Protein AF-A0A7S1HI74-F1 (afdb_monomer_lite)

Organism: Hemiselmis andersenii (NCBI:txid464988)

Radius of gyration: 20.42 Å; chains: 1; bounding box: 52×40×55 Å

Structure (mmCIF, N/CA/C/O backbone):
data_AF-A0A7S1HI74-F1
#
_entry.id   AF-A0A7S1HI74-F1
#
loop_
_atom_site.group_PDB
_atom_site.id
_atom_site.type_symbol
_atom_site.label_atom_id
_atom_site.label_alt_id
_atom_site.label_comp_id
_atom_site.label_asym_id
_atom_site.label_entity_id
_atom_site.label_seq_id
_atom_site.pdbx_PDB_ins_code
_atom_site.Cartn_x
_atom_site.Cartn_y
_atom_site.Cartn_z
_atom_site.occupancy
_atom_site.B_iso_or_equiv
_atom_site.auth_seq_id
_atom_site.auth_comp_id
_atom_site.auth_asym_id
_atom_site.auth_atom_id
_atom_site.pdbx_PDB_model_num
ATOM 1 N N . GLN A 1 1 ? -6.634 -18.255 -10.591 1.00 29.39 1 GLN A N 1
ATOM 2 C CA . GLN A 1 1 ? -5.415 -17.947 -11.369 1.00 29.39 1 GLN A CA 1
ATOM 3 C C . GLN A 1 1 ? -5.599 -16.563 -11.976 1.00 29.39 1 GLN A C 1
ATOM 5 O O . GLN A 1 1 ? -6.653 -16.326 -12.550 1.00 29.39 1 GLN A O 1
ATOM 10 N N . LEU A 1 2 ? -4.661 -15.636 -11.754 1.00 33.66 2 LEU A N 1
ATOM 11 C CA . LEU A 1 2 ? -4.686 -14.279 -12.323 1.00 33.66 2 LEU A CA 1
ATOM 12 C C . LEU A 1 2 ? -3.600 -14.191 -13.411 1.00 33.66 2 LEU A C 1
ATOM 14 O O . LEU A 1 2 ? -2.524 -14.736 -13.177 1.00 33.66 2 LEU A O 1
ATOM 18 N N . PRO A 1 3 ? -3.878 -13.567 -14.568 1.00 35.62 3 PRO A N 1
ATOM 19 C CA . PRO A 1 3 ? -3.051 -13.685 -15.768 1.00 35.62 3 PRO A CA 1
ATOM 20 C C . PRO A 1 3 ? -1.745 -12.889 -15.680 1.00 35.62 3 PRO A C 1
ATOM 22 O O . PRO A 1 3 ? -1.703 -11.809 -15.085 1.00 35.62 3 PRO A O 1
ATOM 25 N N . ASP A 1 4 ? -0.705 -13.418 -16.325 1.00 48.19 4 ASP A N 1
ATOM 26 C CA . ASP A 1 4 ? 0.608 -12.816 -16.540 1.00 48.19 4 ASP A CA 1
ATOM 27 C C . ASP A 1 4 ? 0.490 -11.338 -16.908 1.00 48.19 4 ASP A C 1
ATOM 29 O O . ASP A 1 4 ? -0.353 -10.913 -17.707 1.00 48.19 4 ASP A O 1
ATOM 33 N N . GLY A 1 5 ? 1.358 -10.524 -16.316 1.00 58.53 5 GLY A N 1
ATOM 34 C CA . GLY A 1 5 ? 1.474 -9.129 -16.706 1.00 58.53 5 GLY A CA 1
ATOM 35 C C . GLY A 1 5 ? 1.818 -9.011 -18.179 1.00 58.53 5 GLY A C 1
ATOM 36 O O . GLY A 1 5 ? 2.713 -9.689 -18.675 1.00 58.53 5 GLY A O 1
ATOM 37 N N . GLY A 1 6 ? 1.089 -8.153 -18.891 1.00 75.38 6 GLY A N 1
ATOM 38 C CA . GLY A 1 6 ? 1.329 -7.924 -20.311 1.00 75.38 6 GLY A CA 1
ATOM 39 C C . GLY A 1 6 ? 2.685 -7.264 -20.583 1.00 75.38 6 GLY A C 1
ATOM 40 O O . GLY A 1 6 ? 3.471 -6.952 -19.692 1.00 75.38 6 GLY A O 1
ATOM 41 N N . THR A 1 7 ? 2.953 -6.970 -21.847 1.00 82.75 7 THR A N 1
ATOM 42 C CA . THR A 1 7 ? 4.066 -6.099 -22.245 1.00 82.75 7 THR A CA 1
ATOM 43 C C . THR A 1 7 ? 3.493 -4.880 -22.948 1.00 82.75 7 THR A C 1
ATOM 45 O O . THR A 1 7 ? 2.619 -5.017 -23.800 1.00 82.75 7 THR A O 1
ATOM 48 N N . HIS A 1 8 ? 3.988 -3.692 -22.610 1.00 86.44 8 HIS A N 1
ATOM 49 C CA . HIS A 1 8 ? 3.721 -2.482 -23.378 1.00 86.44 8 HIS A CA 1
ATOM 50 C C . HIS A 1 8 ? 4.894 -2.198 -24.308 1.00 86.44 8 HIS A C 1
ATOM 52 O O . HIS A 1 8 ? 6.055 -2.267 -23.898 1.00 86.44 8 HIS A O 1
ATOM 58 N N . VAL A 1 9 ? 4.582 -1.852 -25.551 1.00 87.69 9 VAL A N 1
ATOM 59 C CA . VAL A 1 9 ? 5.561 -1.444 -26.556 1.00 87.69 9 VAL A CA 1
ATOM 60 C C . VAL A 1 9 ? 5.278 0.007 -26.906 1.00 87.69 9 VAL A C 1
ATOM 62 O O . VAL A 1 9 ? 4.163 0.330 -27.298 1.00 87.69 9 VAL A O 1
ATOM 65 N N . THR A 1 10 ? 6.265 0.885 -26.740 1.00 84.69 10 THR A N 1
ATOM 66 C CA . THR A 1 10 ? 6.095 2.312 -27.043 1.00 84.69 10 THR A CA 1
ATOM 67 C C . THR A 1 10 ? 5.860 2.537 -28.538 1.00 84.69 10 THR A C 1
ATOM 69 O O . THR A 1 10 ? 6.616 2.053 -29.384 1.00 84.69 10 THR A O 1
ATOM 72 N N . GLU A 1 11 ? 4.820 3.297 -28.872 1.00 87.88 11 GLU A N 1
ATOM 73 C CA . GLU A 1 11 ? 4.402 3.531 -30.262 1.00 87.88 11 GLU A CA 1
ATOM 74 C C . GLU A 1 11 ? 5.167 4.681 -30.934 1.00 87.88 11 GLU A C 1
ATOM 76 O O . GLU A 1 11 ? 5.304 4.705 -32.161 1.00 87.88 11 GLU A O 1
ATOM 81 N N . GLN A 1 12 ? 5.721 5.592 -30.128 1.00 81.62 12 GLN A N 1
ATOM 82 C CA . GLN A 1 12 ? 6.457 6.776 -30.564 1.00 81.62 12 GLN A CA 1
ATOM 83 C C . GLN A 1 12 ? 7.678 7.045 -29.676 1.00 81.62 12 GLN A C 1
ATOM 85 O O . GLN A 1 12 ? 7.783 6.522 -28.563 1.00 81.62 12 GLN A O 1
ATOM 90 N N . ASP A 1 13 ? 8.593 7.870 -30.181 1.00 80.00 13 ASP A N 1
ATOM 91 C CA . ASP A 1 13 ? 9.743 8.352 -29.418 1.00 80.00 13 ASP A CA 1
ATOM 92 C C . ASP A 1 13 ? 9.311 9.318 -28.306 1.00 80.00 13 ASP A C 1
ATOM 94 O O . ASP A 1 13 ? 8.209 9.873 -28.311 1.00 80.00 13 ASP A O 1
ATOM 98 N N . ASP A 1 14 ? 10.206 9.518 -27.342 1.00 84.00 14 ASP A N 1
ATOM 99 C CA . ASP A 1 14 ? 10.050 10.433 -26.212 1.00 84.00 14 ASP A CA 1
ATOM 100 C C . ASP A 1 14 ? 8.856 10.146 -25.278 1.00 84.00 14 ASP A C 1
ATOM 102 O O . ASP A 1 14 ? 8.548 10.957 -24.400 1.00 84.00 14 ASP A O 1
ATOM 106 N N . MET A 1 15 ? 8.225 8.967 -25.377 1.00 86.06 15 MET A N 1
ATOM 107 C CA . MET A 1 15 ? 7.239 8.518 -24.386 1.00 86.06 15 MET A CA 1
ATOM 108 C C . MET A 1 15 ? 7.878 8.396 -23.000 1.00 86.06 15 MET A C 1
ATOM 110 O O . MET A 1 15 ? 9.017 7.963 -22.857 1.00 86.06 15 MET A O 1
ATOM 114 N N . THR A 1 16 ? 7.129 8.720 -21.951 1.00 87.94 16 THR A N 1
ATOM 115 C CA . THR A 1 16 ? 7.581 8.580 -20.559 1.00 87.94 16 THR A CA 1
ATOM 116 C C . THR A 1 16 ? 6.971 7.342 -19.900 1.00 87.94 16 THR A C 1
ATOM 118 O O . THR A 1 16 ? 5.827 6.987 -20.204 1.00 87.94 16 THR A O 1
ATOM 121 N N . PRO A 1 17 ? 7.641 6.712 -18.914 1.00 86.56 17 PRO A N 1
ATOM 122 C CA . PRO A 1 17 ? 7.033 5.649 -18.115 1.00 86.56 17 PRO A CA 1
ATOM 123 C C . PRO A 1 17 ? 5.710 6.059 -17.463 1.00 86.56 17 PRO A C 1
ATOM 125 O O . PRO A 1 17 ? 4.825 5.227 -17.318 1.00 86.56 17 PRO A O 1
ATOM 128 N N . ARG A 1 18 ? 5.529 7.347 -17.127 1.00 84.75 18 ARG A N 1
ATOM 129 C CA . ARG A 1 18 ? 4.247 7.879 -16.636 1.00 84.75 18 ARG A CA 1
ATOM 130 C C . ARG A 1 18 ? 3.124 7.724 -17.663 1.00 84.75 18 ARG A C 1
ATOM 132 O O . ARG A 1 18 ? 2.032 7.311 -17.289 1.00 84.75 18 ARG A O 1
ATOM 139 N N . GLN A 1 19 ? 3.378 8.046 -18.930 1.00 84.88 19 GLN A N 1
ATOM 140 C CA . GLN A 1 19 ? 2.387 7.885 -19.999 1.00 84.88 19 GLN A CA 1
ATOM 141 C C . GLN A 1 19 ? 2.068 6.409 -20.241 1.00 84.88 19 GLN A C 1
ATOM 143 O O . GLN A 1 19 ? 0.899 6.060 -20.369 1.00 84.88 19 GLN A O 1
ATOM 148 N N . VAL A 1 20 ? 3.082 5.539 -20.216 1.00 88.25 20 VAL A N 1
ATOM 149 C CA . VAL A 1 20 ? 2.886 4.087 -20.344 1.00 88.25 20 VAL A CA 1
ATOM 150 C C . VAL A 1 20 ? 2.060 3.532 -19.182 1.00 88.25 20 VAL A C 1
ATOM 152 O O . VAL A 1 20 ? 1.099 2.804 -19.411 1.00 88.25 20 VAL A O 1
ATOM 155 N N . ALA A 1 21 ? 2.385 3.914 -17.944 1.00 83.69 21 ALA A N 1
ATOM 156 C CA . ALA A 1 21 ? 1.650 3.505 -16.750 1.00 83.69 21 ALA A CA 1
ATOM 157 C C . ALA A 1 21 ? 0.179 3.940 -16.817 1.00 83.69 21 ALA A C 1
ATOM 159 O O . ALA A 1 21 ? -0.721 3.136 -16.591 1.00 83.69 21 ALA A O 1
ATOM 160 N N . SER A 1 22 ? -0.054 5.196 -17.214 1.00 82.06 22 SER A N 1
ATOM 161 C CA . SER A 1 22 ? -1.393 5.751 -17.409 1.00 82.06 22 SER A CA 1
ATOM 162 C C . SER A 1 22 ? -2.184 5.005 -18.486 1.00 82.06 22 SER A C 1
ATOM 164 O O . SER A 1 22 ? -3.352 4.704 -18.268 1.00 82.06 22 SER A O 1
ATOM 166 N N . ALA A 1 23 ? -1.572 4.714 -19.638 1.00 82.62 23 ALA A N 1
ATOM 167 C CA . ALA A 1 23 ? -2.229 4.020 -20.746 1.00 82.62 23 ALA A CA 1
ATOM 168 C C . ALA A 1 23 ? -2.539 2.552 -20.415 1.00 82.62 23 ALA A C 1
ATOM 170 O O . ALA A 1 23 ? -3.579 2.033 -20.806 1.00 82.62 23 ALA A O 1
ATOM 171 N N . ALA A 1 24 ? -1.650 1.893 -19.669 1.00 78.00 24 ALA A N 1
ATOM 172 C CA . ALA A 1 24 ? -1.813 0.504 -19.257 1.00 78.00 24 ALA A CA 1
ATOM 173 C C . ALA A 1 24 ? -2.655 0.331 -17.980 1.00 78.00 24 ALA A C 1
ATOM 175 O O . ALA A 1 24 ? -2.962 -0.803 -17.619 1.00 78.00 24 ALA A O 1
ATOM 176 N N . GLY A 1 25 ? -3.016 1.423 -17.293 1.00 73.75 25 GLY A N 1
ATOM 177 C CA . GLY A 1 25 ? -3.780 1.384 -16.044 1.00 73.75 25 GLY A CA 1
ATOM 178 C C . GLY A 1 25 ? -3.011 0.786 -14.862 1.00 73.75 25 GLY A C 1
ATOM 179 O O . GLY A 1 25 ? -3.613 0.135 -14.013 1.00 73.75 25 GLY A O 1
ATOM 180 N N . VAL A 1 26 ? -1.689 0.976 -14.811 1.00 74.56 26 VAL A N 1
ATOM 181 C CA . VAL A 1 26 ? -0.802 0.366 -13.804 1.00 74.56 26 VAL A CA 1
ATOM 182 C C . VAL A 1 26 ? -0.085 1.418 -12.959 1.00 74.56 26 VAL A C 1
ATOM 184 O O . VAL A 1 26 ? 0.063 2.570 -13.367 1.00 74.56 26 VAL A O 1
ATOM 187 N N . ASP A 1 27 ? 0.398 1.020 -11.782 1.00 78.81 27 ASP A N 1
ATOM 188 C CA . ASP A 1 27 ? 1.182 1.901 -10.914 1.00 78.81 27 ASP A CA 1
ATOM 189 C C . ASP A 1 27 ? 2.546 2.259 -11.541 1.00 78.81 27 ASP A C 1
ATOM 191 O O . ASP A 1 27 ? 3.285 1.397 -12.029 1.00 78.81 27 ASP A O 1
ATOM 195 N N . LEU A 1 28 ? 2.890 3.551 -11.527 1.00 79.94 28 LEU A N 1
ATOM 196 C CA . LEU A 1 28 ? 4.114 4.078 -12.140 1.00 79.94 28 LEU A CA 1
ATOM 197 C C . LEU A 1 28 ? 5.385 3.617 -11.415 1.00 79.94 28 LEU A C 1
ATOM 199 O O . LEU A 1 28 ? 6.404 3.363 -12.062 1.00 79.94 28 LEU A O 1
ATOM 203 N N . ASP A 1 29 ? 5.362 3.552 -10.085 1.00 77.44 29 ASP A N 1
ATOM 204 C CA . ASP A 1 29 ? 6.522 3.122 -9.309 1.00 77.44 29 ASP A CA 1
ATOM 205 C C . ASP A 1 29 ? 6.804 1.635 -9.543 1.00 77.44 29 ASP A C 1
ATOM 207 O O . ASP A 1 29 ? 7.952 1.263 -9.798 1.00 77.44 29 ASP A O 1
ATOM 211 N N . LEU A 1 30 ? 5.756 0.810 -9.580 1.00 72.69 30 LEU A N 1
ATOM 212 C CA . LEU A 1 30 ? 5.832 -0.612 -9.902 1.00 72.69 30 LEU A CA 1
ATOM 213 C C . LEU A 1 30 ? 6.331 -0.852 -11.334 1.00 72.69 30 LEU A C 1
ATOM 215 O O . LEU A 1 30 ? 7.230 -1.671 -11.542 1.00 72.69 30 LEU A O 1
ATOM 219 N N . LEU A 1 31 ? 5.818 -0.092 -12.312 1.00 82.44 31 LEU A N 1
ATOM 220 C CA . LEU A 1 31 ? 6.270 -0.160 -13.704 1.00 82.44 31 LEU A CA 1
ATOM 221 C C . LEU A 1 31 ? 7.774 0.132 -13.821 1.00 82.44 31 LEU A C 1
ATOM 223 O O . LEU A 1 31 ? 8.505 -0.616 -14.472 1.00 82.44 31 LEU A O 1
ATOM 227 N N . VAL A 1 32 ? 8.256 1.208 -13.188 1.00 80.50 32 VAL A N 1
ATOM 228 C CA . VAL A 1 32 ? 9.683 1.569 -13.212 1.00 80.50 32 VAL A CA 1
ATOM 229 C C . VAL A 1 32 ? 10.522 0.525 -12.474 1.00 80.50 32 VAL A C 1
ATOM 231 O O . VAL A 1 32 ? 11.596 0.164 -12.952 1.00 80.50 32 VAL A O 1
ATOM 234 N N . MET A 1 33 ? 10.044 0.021 -11.337 1.00 76.69 33 MET A N 1
ATOM 235 C CA . MET A 1 33 ? 10.751 -0.965 -10.521 1.00 76.69 33 MET A CA 1
ATOM 236 C C . MET A 1 33 ? 10.999 -2.275 -11.275 1.00 76.69 33 MET A C 1
ATOM 238 O O . MET A 1 33 ? 12.145 -2.708 -11.368 1.00 76.69 33 MET A O 1
ATOM 242 N N . ILE A 1 34 ? 9.961 -2.871 -11.870 1.00 76.69 34 ILE A N 1
ATOM 243 C CA . ILE A 1 34 ? 10.068 -4.164 -12.572 1.00 76.69 34 ILE A CA 1
ATOM 244 C C . ILE A 1 34 ? 10.997 -4.062 -13.792 1.00 76.69 34 ILE A C 1
ATOM 246 O O . ILE A 1 34 ? 11.719 -5.002 -14.126 1.00 76.69 34 ILE A O 1
ATOM 250 N N . ASN A 1 35 ? 11.027 -2.902 -14.450 1.00 85.75 35 ASN A N 1
ATOM 251 C CA . ASN A 1 35 ? 11.813 -2.703 -15.665 1.00 85.75 35 ASN A CA 1
ATOM 252 C C . ASN A 1 35 ? 13.265 -2.260 -15.411 1.00 85.75 35 ASN A C 1
ATOM 254 O O . ASN A 1 35 ? 14.082 -2.311 -16.333 1.00 85.75 35 ASN A O 1
ATOM 258 N N . LYS A 1 36 ? 13.639 -1.894 -14.176 1.00 79.50 36 LYS A N 1
ATOM 259 C CA . LYS A 1 36 ? 15.010 -1.465 -13.830 1.00 79.50 36 LYS A CA 1
ATOM 260 C C . LYS A 1 36 ? 16.077 -2.544 -14.028 1.00 79.50 36 LYS A C 1
ATOM 262 O O . LYS A 1 36 ? 17.231 -2.198 -14.269 1.00 79.50 36 LYS A O 1
ATOM 267 N N . LYS A 1 37 ? 15.711 -3.831 -13.982 1.00 73.62 37 LYS A N 1
ATOM 268 C CA . LYS A 1 37 ? 16.639 -4.942 -14.271 1.00 73.62 37 LYS A CA 1
ATOM 269 C C . LYS A 1 37 ? 17.158 -4.889 -15.713 1.00 73.62 37 LYS A C 1
ATOM 271 O O . LYS A 1 37 ? 18.344 -5.104 -15.945 1.00 73.62 37 LYS A O 1
ATOM 276 N N . ASN A 1 38 ? 16.283 -4.538 -16.656 1.00 74.69 38 ASN A N 1
ATOM 277 C CA . ASN A 1 38 ? 16.603 -4.472 -18.085 1.00 74.69 38 ASN A CA 1
ATOM 278 C C . ASN A 1 38 ? 17.042 -3.066 -18.518 1.00 74.69 38 ASN A C 1
ATOM 280 O O . ASN A 1 38 ? 17.805 -2.914 -19.467 1.00 74.69 38 ASN A O 1
ATOM 284 N N . TYR A 1 39 ? 16.605 -2.040 -17.786 1.00 80.12 39 TYR A N 1
ATOM 285 C CA . TYR A 1 39 ? 16.906 -0.640 -18.053 1.00 80.12 39 TYR A CA 1
ATOM 286 C C . TYR A 1 39 ? 17.429 0.029 -16.772 1.00 80.12 39 TYR A C 1
ATOM 288 O O . TYR A 1 39 ? 16.693 0.710 -16.061 1.00 80.12 39 TYR A O 1
ATOM 296 N N . LYS A 1 40 ? 18.716 -0.166 -16.452 1.00 72.56 40 LYS A N 1
ATOM 297 C CA . LYS A 1 40 ? 19.320 0.270 -15.170 1.00 72.56 40 LYS A CA 1
ATOM 298 C C . LYS A 1 40 ? 19.138 1.768 -14.876 1.00 72.56 40 LYS A C 1
ATOM 300 O O . LYS A 1 40 ? 18.921 2.154 -13.728 1.00 72.56 40 LYS A O 1
ATOM 305 N N . SER A 1 41 ? 19.180 2.607 -15.913 1.00 73.81 41 SER A N 1
ATOM 306 C CA . SER A 1 41 ? 18.992 4.064 -15.838 1.00 73.81 41 SER A CA 1
ATOM 307 C C . SER A 1 41 ? 17.530 4.515 -15.956 1.00 73.81 41 SER A C 1
ATOM 309 O O . SER A 1 41 ? 17.265 5.714 -16.040 1.00 73.81 41 SER A O 1
ATOM 311 N N . LEU A 1 42 ? 16.565 3.588 -15.953 1.00 75.62 42 LEU A N 1
ATOM 312 C CA . LEU A 1 42 ? 15.151 3.923 -16.064 1.00 75.62 42 LEU A CA 1
ATOM 313 C C . LEU A 1 42 ? 14.674 4.701 -14.834 1.00 75.62 42 LEU A C 1
ATOM 315 O O . LEU A 1 42 ? 14.817 4.274 -13.680 1.00 75.62 42 LEU A O 1
ATOM 319 N N . THR A 1 43 ? 14.076 5.853 -15.107 1.00 78.31 43 THR A N 1
ATOM 320 C CA . THR A 1 43 ? 13.445 6.752 -14.144 1.00 78.31 43 THR A CA 1
ATOM 321 C C . THR A 1 43 ? 12.056 7.131 -14.644 1.00 78.31 43 THR A C 1
ATOM 323 O O . THR A 1 43 ? 11.739 6.956 -15.817 1.00 78.31 43 THR A O 1
ATOM 326 N N . LYS A 1 44 ? 11.233 7.733 -13.781 1.00 76.12 44 LYS A N 1
ATOM 327 C CA . LYS A 1 44 ? 9.891 8.221 -14.149 1.00 76.12 44 LYS A CA 1
ATOM 328 C C . LYS A 1 44 ? 9.896 9.254 -15.286 1.00 76.12 44 LYS A C 1
ATOM 330 O O . LYS A 1 44 ? 8.876 9.423 -15.944 1.00 76.12 44 LYS A O 1
ATOM 335 N N . LEU A 1 45 ? 11.021 9.948 -15.474 1.00 73.94 45 LEU A N 1
ATOM 336 C CA . LEU A 1 45 ? 11.207 11.021 -16.456 1.00 73.94 45 LEU A CA 1
ATOM 337 C C . LEU A 1 45 ? 11.995 10.566 -17.688 1.00 73.94 45 LEU A C 1
ATOM 339 O O . LEU A 1 45 ? 12.256 11.375 -18.574 1.00 73.94 45 LEU A O 1
ATOM 343 N N . SER A 1 46 ? 12.411 9.298 -17.735 1.00 79.75 46 SER A N 1
ATOM 344 C CA . SER A 1 46 ? 13.144 8.769 -18.877 1.00 79.75 46 SER A CA 1
ATOM 345 C C . SER A 1 46 ? 12.310 8.910 -20.145 1.00 79.75 46 SER A C 1
ATOM 347 O O . SER A 1 46 ? 11.115 8.622 -20.145 1.00 79.75 46 SER A O 1
ATOM 349 N N . LYS A 1 47 ? 12.965 9.341 -21.219 1.00 85.44 47 LYS A N 1
ATOM 350 C CA . LYS A 1 47 ? 12.400 9.375 -22.562 1.00 85.44 47 LYS A CA 1
ATOM 351 C C . LYS A 1 47 ? 12.678 8.035 -23.226 1.00 85.44 47 LYS A C 1
ATOM 353 O O . LYS A 1 47 ? 13.834 7.638 -23.364 1.00 85.44 47 LYS A O 1
ATOM 358 N N . LEU A 1 48 ? 11.619 7.312 -23.544 1.00 86.44 48 LEU A N 1
ATOM 359 C CA . LEU A 1 48 ? 11.672 5.995 -24.155 1.00 86.44 48 LEU A CA 1
ATOM 360 C C . LEU A 1 48 ? 11.660 6.161 -25.669 1.00 86.44 48 LEU A C 1
ATOM 362 O O . LEU A 1 48 ? 10.854 6.915 -26.208 1.00 86.44 48 LEU A O 1
ATOM 366 N N . LEU A 1 49 ? 12.536 5.431 -26.350 1.00 82.94 49 LEU A N 1
ATOM 367 C CA . LEU A 1 49 ? 12.497 5.335 -27.806 1.00 82.94 49 LEU A CA 1
ATOM 368 C C . LEU A 1 49 ? 11.307 4.478 -28.233 1.00 82.94 49 LEU A C 1
ATOM 370 O O . LEU A 1 49 ? 10.852 3.621 -27.468 1.00 82.94 49 LEU A O 1
ATOM 374 N N . ARG A 1 50 ? 10.837 4.656 -29.462 1.00 80.31 50 ARG A N 1
ATOM 375 C CA . ARG A 1 50 ? 9.847 3.793 -30.100 1.00 80.31 50 ARG A CA 1
ATOM 376 C C . ARG A 1 50 ? 10.308 2.334 -30.078 1.00 80.31 50 ARG A C 1
ATOM 378 O O . ARG A 1 50 ? 11.489 2.035 -30.240 1.00 80.31 50 ARG A O 1
ATOM 385 N N . ASN A 1 51 ? 9.358 1.416 -29.916 1.00 79.75 51 ASN A N 1
ATOM 386 C CA . ASN A 1 51 ? 9.573 -0.027 -29.779 1.00 79.75 51 ASN A CA 1
ATOM 387 C C . ASN A 1 51 ? 10.313 -0.464 -28.501 1.00 79.75 51 ASN A C 1
ATOM 389 O O . ASN A 1 51 ? 10.739 -1.618 -28.399 1.00 79.75 51 ASN A O 1
ATOM 393 N N . THR A 1 52 ? 10.440 0.411 -27.500 1.00 86.56 52 THR A N 1
ATOM 394 C CA . THR A 1 52 ? 10.912 0.009 -26.170 1.00 86.56 52 THR A CA 1
ATOM 395 C C . THR A 1 52 ? 9.865 -0.895 -25.525 1.00 86.56 52 THR A C 1
ATOM 397 O O . THR A 1 52 ? 8.690 -0.533 -25.454 1.00 86.56 52 THR A O 1
ATOM 400 N N . LYS A 1 53 ? 10.288 -2.069 -25.044 1.00 89.62 53 LYS A N 1
ATOM 401 C CA . LYS A 1 53 ? 9.409 -3.059 -24.412 1.00 89.62 53 LYS A CA 1
ATOM 402 C C . LYS A 1 53 ? 9.479 -2.933 -22.894 1.00 89.62 53 LYS A C 1
ATOM 404 O O . LYS A 1 53 ? 10.511 -3.223 -22.297 1.00 89.62 53 LYS A O 1
ATOM 409 N N . LEU A 1 54 ? 8.376 -2.539 -22.270 1.00 86.44 54 LEU A N 1
ATOM 410 C CA . LEU A 1 54 ? 8.235 -2.515 -20.817 1.00 86.44 54 LEU A CA 1
ATOM 411 C C . LEU A 1 54 ? 7.353 -3.673 -20.354 1.00 86.44 54 LEU A C 1
ATOM 413 O O . LEU A 1 54 ? 6.233 -3.841 -20.834 1.00 86.44 54 LEU A O 1
ATOM 417 N N . ARG A 1 55 ? 7.843 -4.441 -19.379 1.00 85.25 55 ARG A N 1
ATOM 418 C CA . ARG A 1 55 ? 7.046 -5.425 -18.641 1.00 85.25 55 ARG A CA 1
ATOM 419 C C . ARG A 1 55 ? 5.967 -4.689 -17.852 1.00 85.25 55 ARG A C 1
ATOM 421 O O . ARG A 1 55 ? 6.292 -3.775 -17.092 1.00 85.25 55 ARG A O 1
ATOM 428 N N . LEU A 1 56 ? 4.710 -5.070 -18.032 1.00 78.81 56 LEU A N 1
ATOM 429 C CA . LEU A 1 56 ? 3.600 -4.608 -17.207 1.00 78.81 56 LEU A CA 1
ATOM 430 C C . LEU A 1 56 ? 3.390 -5.594 -16.051 1.00 78.81 56 LEU A C 1
ATOM 432 O O . LEU A 1 56 ? 3.694 -6.777 -16.193 1.00 78.81 56 LEU A O 1
ATOM 436 N N . PRO A 1 57 ? 2.874 -5.143 -14.902 1.00 69.25 57 PRO A N 1
ATOM 437 C CA . PRO A 1 57 ? 2.379 -6.052 -13.876 1.00 69.25 57 PRO A CA 1
ATOM 438 C C . PRO A 1 57 ? 1.120 -6.823 -14.354 1.00 69.25 57 PRO A C 1
ATOM 440 O O . PRO A 1 57 ? 0.446 -6.364 -15.281 1.00 69.25 57 PRO A O 1
ATOM 443 N N . PRO A 1 58 ? 0.796 -7.980 -13.738 1.00 61.22 58 PRO A N 1
ATOM 444 C CA . PRO A 1 58 ? -0.423 -8.773 -13.970 1.00 61.22 58 PRO A CA 1
ATOM 445 C C . PRO A 1 58 ? -1.703 -7.947 -14.108 1.00 61.22 58 PRO A C 1
ATOM 447 O O . PRO A 1 58 ? -2.014 -7.118 -13.250 1.00 61.22 58 PRO A O 1
ATOM 450 N N . GLN A 1 59 ? -2.458 -8.196 -15.181 1.00 50.06 59 GLN A N 1
ATOM 451 C CA . GLN A 1 59 ? -3.745 -7.542 -15.439 1.00 50.06 59 GLN A CA 1
ATOM 452 C C . GLN A 1 59 ? -4.848 -8.225 -14.609 1.00 50.06 59 GLN A C 1
ATOM 454 O O . GLN A 1 59 ? -4.889 -9.446 -14.507 1.00 50.06 59 GLN A O 1
ATOM 459 N N . GLY A 1 60 ? -5.751 -7.450 -13.999 1.00 42.94 60 GLY A N 1
ATOM 460 C CA . GLY A 1 60 ? -6.815 -7.971 -13.117 1.00 42.94 60 GLY A CA 1
A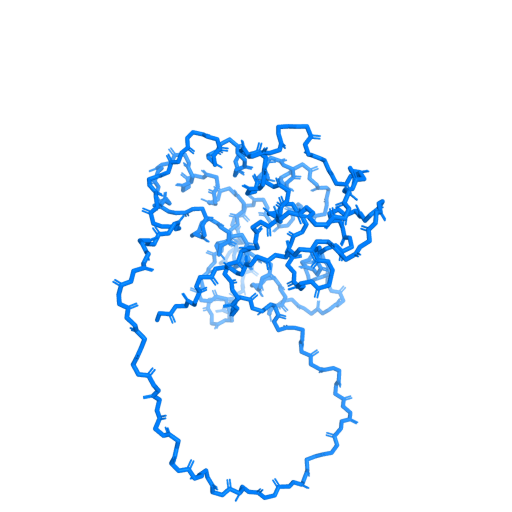TOM 461 C C . GLY A 1 60 ? -6.707 -7.542 -11.650 1.00 42.94 60 GLY A C 1
ATOM 462 O O . GLY A 1 60 ? -7.647 -7.743 -10.888 1.00 42.94 60 GLY A O 1
ATOM 463 N N . VAL A 1 61 ? -5.623 -6.863 -11.261 1.00 41.19 61 VAL A N 1
ATOM 464 C CA . VAL A 1 61 ? -5.637 -5.971 -10.091 1.00 41.19 61 VAL A CA 1
ATOM 465 C C . VAL A 1 61 ? -6.107 -4.601 -10.574 1.00 41.19 61 VAL A C 1
ATOM 467 O O . VAL A 1 61 ? -5.311 -3.760 -10.980 1.00 41.19 61 VAL A O 1
ATOM 470 N N . ARG A 1 62 ? -7.423 -4.395 -10.592 1.00 35.47 62 ARG A N 1
ATOM 471 C CA . ARG A 1 62 ? -8.036 -3.091 -10.862 1.00 35.47 62 ARG A CA 1
ATOM 472 C C . ARG A 1 62 ? -8.407 -2.483 -9.512 1.00 35.47 62 ARG A C 1
ATOM 474 O O . ARG A 1 62 ? -9.170 -3.095 -8.774 1.00 35.47 62 ARG A O 1
ATOM 481 N N . PHE A 1 63 ? -7.896 -1.297 -9.180 1.00 34.16 63 PHE A N 1
ATOM 482 C CA . PHE A 1 63 ? -8.557 -0.488 -8.155 1.00 34.16 63 PHE A CA 1
ATOM 483 C C . PHE A 1 63 ? -9.945 -0.152 -8.702 1.00 34.16 63 PHE A C 1
ATOM 485 O O . PHE A 1 63 ? -10.065 0.600 -9.674 1.00 34.16 63 PHE A O 1
ATOM 492 N N . GLU A 1 64 ? -10.994 -0.737 -8.130 1.00 26.67 64 GLU A N 1
ATOM 493 C CA . GLU A 1 64 ? -12.341 -0.241 -8.372 1.00 26.67 64 GLU A CA 1
ATOM 494 C C . GLU A 1 64 ? -12.432 1.167 -7.780 1.00 26.67 64 GLU A C 1
ATOM 496 O O . GLU A 1 64 ? -12.584 1.355 -6.576 1.00 26.67 64 GLU A O 1
ATOM 501 N N . ARG A 1 65 ? -12.354 2.190 -8.633 1.00 31.84 65 ARG A N 1
ATOM 502 C CA . ARG A 1 65 ? -13.017 3.451 -8.310 1.00 31.84 65 ARG A CA 1
ATOM 503 C C . ARG A 1 65 ? -14.508 3.198 -8.495 1.00 31.84 65 ARG A C 1
ATOM 505 O O . ARG A 1 65 ? -14.933 2.929 -9.620 1.00 31.84 65 ARG A O 1
ATOM 512 N N . LYS A 1 66 ? -15.288 3.259 -7.409 1.00 29.88 66 LYS A N 1
ATOM 513 C CA . LYS A 1 66 ? -16.755 3.237 -7.501 1.00 29.88 66 LYS A CA 1
ATOM 514 C C . LYS A 1 66 ? -17.212 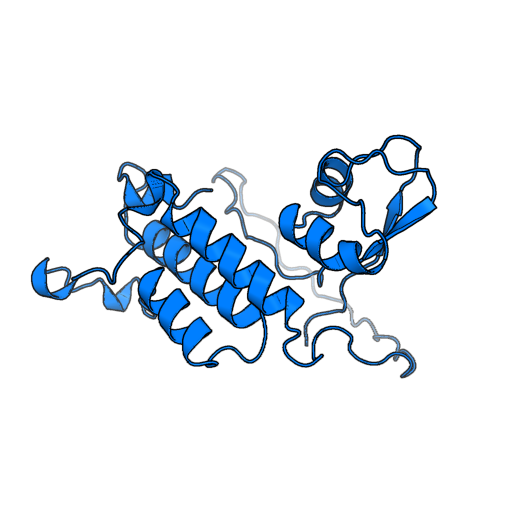4.284 -8.530 1.00 29.88 66 LYS A C 1
ATOM 516 O O . LYS A 1 66 ? -16.685 5.401 -8.515 1.00 29.88 66 LYS A O 1
ATOM 521 N N . PRO A 1 67 ? -18.184 3.966 -9.403 1.00 35.75 67 PRO A N 1
ATOM 522 C CA . PRO A 1 67 ? -18.814 4.979 -10.231 1.00 35.75 67 PRO A CA 1
ATOM 523 C C . PRO A 1 67 ? -19.490 6.005 -9.323 1.00 35.75 67 PRO A C 1
ATOM 525 O O . PRO A 1 67 ? -20.165 5.643 -8.358 1.00 35.75 67 PRO A O 1
ATOM 528 N N . VAL A 1 68 ? -19.334 7.284 -9.654 1.00 39.06 68 VAL A N 1
ATOM 529 C CA . VAL A 1 68 ? -20.166 8.345 -9.086 1.00 39.06 68 VAL A CA 1
ATOM 530 C C . VAL A 1 68 ? -21.611 8.039 -9.490 1.00 39.06 68 VAL A C 1
ATOM 532 O O . VAL A 1 68 ? -21.894 7.852 -10.673 1.00 39.06 68 VAL A O 1
ATOM 535 N N . HIS A 1 69 ? -22.507 7.909 -8.511 1.00 35.38 69 HIS A N 1
ATOM 536 C CA . HIS A 1 69 ? -23.913 7.578 -8.737 1.00 35.38 69 HIS A CA 1
ATOM 537 C C . HIS A 1 69 ? -24.568 8.530 -9.752 1.00 35.38 69 HIS A C 1
ATOM 539 O O . HIS A 1 69 ? -24.556 9.743 -9.550 1.00 35.38 69 HIS A O 1
ATOM 545 N N . GLY A 1 70 ? -25.168 7.967 -10.814 1.00 43.47 70 GLY A N 1
ATOM 546 C CA . GLY A 1 70 ? -25.975 8.744 -11.762 1.00 43.47 70 GLY A CA 1
ATOM 547 C C . GLY A 1 70 ? -26.355 8.127 -13.119 1.00 43.47 70 GLY A C 1
ATOM 548 O O . GLY A 1 70 ? -26.721 8.899 -13.998 1.00 43.47 70 GLY A O 1
ATOM 549 N N . ALA A 1 71 ? -26.303 6.806 -13.346 1.00 29.55 71 ALA A N 1
ATOM 550 C CA . ALA A 1 71 ? -26.794 6.210 -14.602 1.00 29.55 71 ALA A CA 1
ATOM 551 C C . ALA A 1 71 ? -27.938 5.203 -14.338 1.00 29.55 71 ALA A C 1
ATOM 553 O O . ALA A 1 71 ? -27.750 4.316 -13.501 1.00 29.55 71 ALA A O 1
ATOM 554 N N . PRO A 1 72 ? -29.110 5.327 -15.000 1.00 40.28 72 PRO A N 1
ATOM 555 C CA . PRO A 1 72 ? -30.273 4.474 -14.748 1.00 40.28 72 PRO A CA 1
ATOM 556 C C . PRO A 1 72 ? -30.043 3.009 -15.128 1.00 40.28 72 PRO A C 1
ATOM 558 O O . PRO A 1 72 ? -29.464 2.703 -16.170 1.00 40.28 72 PRO A O 1
ATOM 561 N N . GLN A 1 73 ? -30.543 2.118 -14.274 1.00 44.97 73 GLN A N 1
ATOM 562 C CA . GLN A 1 73 ? -30.659 0.684 -14.513 1.00 44.97 73 GLN A CA 1
ATOM 563 C C . GLN A 1 73 ? -31.938 0.429 -15.310 1.00 44.97 73 GLN A C 1
ATOM 565 O O . GLN A 1 73 ? -32.998 0.775 -14.811 1.00 44.97 73 GLN A O 1
ATOM 570 N N . ASP A 1 74 ? -31.825 -0.132 -16.516 1.00 45.12 74 ASP A N 1
ATOM 571 C CA . ASP A 1 74 ? -32.859 -0.966 -17.153 1.00 45.12 74 ASP A CA 1
ATOM 572 C C . ASP A 1 74 ? -32.333 -1.535 -18.485 1.00 45.12 74 ASP A C 1
ATOM 574 O O . ASP A 1 74 ? -32.504 -0.937 -19.543 1.00 45.12 74 ASP A O 1
ATOM 578 N N . VAL A 1 75 ? -31.698 -2.713 -18.445 1.00 39.88 75 VAL A N 1
ATOM 579 C CA . VAL A 1 75 ? -31.636 -3.647 -19.586 1.00 39.88 75 VAL A CA 1
ATOM 580 C C . VAL A 1 75 ? -31.614 -5.089 -19.058 1.00 39.88 75 VAL A C 1
ATOM 582 O O . VAL A 1 75 ? -30.796 -5.448 -18.215 1.00 39.88 75 VAL A O 1
ATOM 585 N N . ALA A 1 76 ? -32.568 -5.894 -19.529 1.00 37.44 76 ALA A N 1
ATOM 586 C CA . ALA A 1 76 ? -32.825 -7.284 -19.140 1.00 37.44 76 ALA A CA 1
ATOM 587 C C . ALA A 1 76 ? -31.642 -8.244 -19.433 1.00 37.44 76 ALA A C 1
ATOM 589 O O . ALA A 1 76 ? -30.804 -7.938 -20.286 1.00 37.44 76 ALA A O 1
ATOM 590 N N . PRO A 1 77 ? -31.569 -9.430 -18.788 1.00 40.78 77 PRO A N 1
ATOM 591 C CA . PRO A 1 77 ? -30.464 -10.361 -18.995 1.00 40.78 77 PRO A CA 1
ATOM 592 C C . PRO A 1 77 ? -30.611 -11.079 -20.343 1.00 40.78 77 PRO A C 1
ATOM 594 O O . PRO A 1 77 ? -31.556 -11.837 -20.562 1.00 40.78 77 PRO A O 1
ATOM 597 N N . VAL A 1 78 ? -29.659 -10.859 -21.251 1.00 35.12 78 VAL A N 1
ATOM 598 C CA . VAL A 1 78 ? -29.516 -11.659 -22.475 1.00 35.12 78 VAL A CA 1
ATOM 599 C C . VAL A 1 78 ? -28.694 -12.903 -22.139 1.00 35.12 78 VAL A C 1
ATOM 601 O O . VAL A 1 78 ? -27.602 -12.800 -21.584 1.00 35.12 78 VAL A O 1
ATOM 604 N N . ALA A 1 79 ? -29.240 -14.077 -22.456 1.00 34.16 79 ALA A N 1
ATOM 605 C CA . ALA A 1 79 ? -28.590 -15.370 -22.277 1.00 34.16 79 ALA A CA 1
ATOM 606 C C . ALA A 1 79 ? -27.235 -15.433 -23.009 1.00 34.16 79 ALA A C 1
ATOM 608 O O . ALA A 1 79 ? -27.147 -15.112 -24.195 1.00 34.16 79 ALA A O 1
ATOM 609 N N . SER A 1 80 ? -26.191 -15.870 -22.302 1.00 32.34 80 SER A N 1
ATOM 610 C CA . SER A 1 80 ? -24.856 -16.098 -22.864 1.00 32.34 80 SER A CA 1
ATOM 611 C C . SER A 1 80 ? -24.867 -17.305 -23.809 1.00 32.34 80 SER A C 1
ATOM 613 O O . SER A 1 80 ? -25.275 -18.383 -23.374 1.00 32.34 80 SER A O 1
ATOM 615 N N . PRO A 1 81 ? -24.400 -17.191 -25.065 1.00 28.61 81 PRO A N 1
ATOM 616 C CA . PRO A 1 81 ? -24.132 -18.365 -25.879 1.00 28.61 81 PRO A CA 1
ATOM 617 C C . PRO A 1 81 ? -22.795 -18.995 -25.466 1.00 28.61 81 PRO A C 1
ATOM 619 O O . PRO A 1 81 ? -21.815 -18.294 -25.203 1.00 28.61 81 PRO A O 1
ATOM 622 N N . ASP A 1 82 ? -22.768 -20.325 -25.423 1.00 35.28 82 ASP A N 1
ATOM 623 C CA . ASP A 1 82 ? -21.593 -21.150 -25.143 1.00 35.28 82 ASP A CA 1
ATOM 624 C C . ASP A 1 82 ? -20.417 -20.809 -26.075 1.00 35.28 82 ASP A C 1
ATOM 626 O O . ASP A 1 82 ? -20.456 -21.074 -27.279 1.00 35.28 82 ASP A O 1
ATOM 630 N N . ILE A 1 83 ? -19.330 -20.264 -25.517 1.00 28.19 83 ILE A N 1
ATOM 631 C CA . ILE A 1 83 ? -18.060 -20.081 -26.230 1.00 28.19 83 ILE A CA 1
ATOM 632 C C . ILE A 1 83 ? -17.074 -21.143 -25.745 1.00 28.19 83 ILE A C 1
ATOM 634 O O . ILE A 1 83 ? -16.645 -21.144 -24.592 1.00 28.19 83 ILE A O 1
ATOM 638 N N . LYS A 1 84 ? -16.684 -22.040 -26.658 1.00 29.48 84 LYS A N 1
ATOM 639 C CA . LYS A 1 84 ? -15.583 -22.988 -26.453 1.00 29.48 84 LYS A CA 1
ATOM 640 C C . LYS A 1 84 ? -14.263 -22.223 -26.339 1.00 29.48 84 LYS A C 1
ATOM 642 O O . LYS A 1 84 ? -13.816 -21.611 -27.309 1.00 29.48 84 LYS A O 1
ATOM 647 N N . LEU A 1 85 ? -13.645 -22.273 -25.162 1.00 28.03 85 LEU A N 1
ATOM 648 C CA . LEU A 1 85 ? -12.308 -21.733 -24.929 1.00 28.03 85 LEU A CA 1
ATOM 649 C C . LEU A 1 85 ? -11.266 -22.624 -25.616 1.00 28.03 85 LEU A C 1
ATOM 651 O O . LEU A 1 85 ? -11.307 -23.848 -25.519 1.00 28.03 85 LEU A O 1
ATOM 655 N N . ARG A 1 86 ? -10.353 -21.987 -26.348 1.00 25.91 86 ARG A N 1
ATOM 656 C CA . ARG A 1 86 ? -9.229 -22.632 -27.026 1.00 25.91 86 ARG A CA 1
ATOM 657 C C . ARG A 1 86 ? -8.184 -22.992 -25.968 1.00 25.91 86 ARG A C 1
ATOM 659 O O . ARG A 1 86 ? -7.734 -22.103 -25.250 1.00 25.91 86 ARG A O 1
ATOM 666 N N . GLU A 1 87 ? -7.821 -24.266 -25.861 1.00 31.11 87 GLU A N 1
ATOM 667 C CA . GLU A 1 87 ? -6.661 -24.678 -25.066 1.00 31.11 87 GLU A CA 1
ATOM 668 C C . GLU A 1 87 ? -5.397 -24.124 -25.734 1.00 31.11 87 GLU A C 1
ATOM 670 O O . GLU A 1 87 ? -5.178 -24.333 -26.930 1.00 31.11 87 GLU A O 1
ATOM 675 N N . PHE A 1 88 ? -4.610 -23.361 -24.977 1.00 29.06 88 PHE A N 1
ATOM 676 C CA . PHE A 1 88 ? -3.316 -22.841 -25.408 1.00 29.06 88 PHE A CA 1
ATOM 677 C C . PHE A 1 88 ? -2.196 -23.692 -24.804 1.00 29.06 88 PHE A C 1
ATOM 679 O O . PHE A 1 88 ? -2.300 -24.159 -23.668 1.00 29.06 88 PHE A O 1
ATOM 686 N N . GLU A 1 89 ? -1.154 -23.921 -25.602 1.00 32.03 89 GLU A N 1
ATOM 687 C CA . GLU A 1 89 ? -0.034 -24.807 -25.290 1.00 32.03 89 GLU A CA 1
ATOM 688 C C . GLU A 1 89 ? 0.801 -24.287 -24.109 1.00 32.03 89 GLU A C 1
ATOM 690 O O . GLU A 1 89 ? 1.009 -23.085 -23.939 1.00 32.03 89 GLU A O 1
ATOM 695 N N . LYS A 1 90 ? 1.256 -25.228 -23.272 1.00 37.81 90 LYS A N 1
ATOM 696 C CA . LYS A 1 90 ? 2.150 -24.993 -22.134 1.00 37.81 90 LYS A CA 1
ATOM 697 C C . LYS A 1 90 ? 3.535 -24.594 -22.637 1.00 37.81 90 LYS A C 1
ATOM 699 O O . LYS A 1 90 ? 4.341 -25.481 -22.876 1.00 37.81 90 LYS A O 1
ATOM 704 N N . GLU A 1 91 ? 3.826 -23.306 -22.725 1.00 37.66 91 GLU A N 1
ATOM 705 C CA . GLU A 1 91 ? 5.202 -22.810 -22.826 1.00 37.66 91 GLU A CA 1
ATOM 706 C C . GLU A 1 91 ? 5.239 -21.338 -22.392 1.00 37.66 91 GLU A C 1
ATOM 708 O O . GLU A 1 91 ? 4.990 -20.434 -23.179 1.00 37.66 91 GLU A O 1
ATOM 713 N N . ASP A 1 92 ? 5.387 -21.126 -21.080 1.00 34.47 92 ASP A N 1
ATOM 714 C CA . ASP A 1 92 ? 6.377 -20.227 -20.468 1.00 34.47 92 ASP A CA 1
ATOM 715 C C . ASP A 1 92 ? 6.135 -20.162 -18.946 1.00 34.47 92 ASP A C 1
ATOM 717 O O . ASP A 1 92 ? 5.030 -19.920 -18.463 1.00 34.47 92 ASP A O 1
ATOM 721 N N . GLU A 1 93 ? 7.180 -20.465 -18.176 1.00 34.84 93 GLU A N 1
ATOM 722 C CA . GLU A 1 93 ? 7.187 -20.476 -16.712 1.00 34.84 93 GLU A CA 1
ATOM 723 C C . GLU A 1 93 ? 6.781 -19.128 -16.093 1.00 34.84 93 GLU A C 1
ATOM 725 O O . GLU A 1 93 ? 7.187 -18.050 -16.522 1.00 34.84 93 GLU A O 1
ATOM 730 N N . VAL A 1 94 ? 6.029 -19.231 -15.001 1.00 35.06 94 VAL A N 1
ATOM 731 C CA . VAL A 1 94 ? 5.531 -18.175 -14.116 1.00 35.06 94 VAL A CA 1
ATOM 732 C C . VAL A 1 94 ? 6.663 -17.260 -13.601 1.00 35.06 94 VAL A C 1
ATOM 734 O O . VAL A 1 94 ? 7.464 -17.655 -12.760 1.00 35.06 94 VAL A O 1
ATOM 737 N N . TRP A 1 95 ? 6.712 -15.997 -14.048 1.00 36.28 95 TRP A N 1
ATOM 738 C CA . TRP A 1 95 ? 7.750 -15.009 -13.669 1.00 36.28 95 TRP A CA 1
ATOM 739 C C . TRP A 1 95 ? 7.465 -14.196 -12.382 1.00 36.28 95 TRP A C 1
ATOM 741 O O . TRP A 1 95 ? 8.217 -13.267 -12.082 1.00 36.28 95 TRP A O 1
ATOM 751 N N . TRP A 1 96 ? 6.387 -14.473 -11.635 1.00 41.09 96 TRP A N 1
ATOM 752 C CA . TRP A 1 96 ? 6.039 -13.748 -10.390 1.00 41.09 96 TRP A CA 1
ATOM 753 C C . TRP A 1 96 ? 6.075 -14.602 -9.116 1.00 41.09 96 TRP A C 1
ATOM 755 O O . TRP A 1 96 ? 5.915 -14.042 -8.033 1.00 41.09 96 TRP A O 1
ATOM 765 N N . ASP A 1 97 ? 6.344 -15.905 -9.244 1.00 39.19 97 ASP A N 1
ATOM 766 C CA . ASP A 1 97 ? 6.628 -16.827 -8.130 1.00 39.19 97 ASP A CA 1
ATOM 767 C C . ASP A 1 97 ? 8.142 -16.983 -7.891 1.00 39.19 97 ASP A C 1
ATOM 769 O O . ASP A 1 97 ? 8.596 -17.932 -7.256 1.00 39.19 97 ASP A O 1
ATOM 773 N N . THR A 1 98 ? 8.966 -16.066 -8.409 1.00 52.41 98 THR A N 1
ATOM 774 C CA . THR A 1 98 ? 10.391 -16.054 -8.067 1.00 52.41 98 THR A CA 1
ATOM 775 C C . THR A 1 98 ? 10.592 -15.704 -6.602 1.00 52.41 98 THR A C 1
ATOM 777 O O . THR A 1 98 ? 9.930 -14.807 -6.076 1.00 52.41 98 THR A O 1
ATOM 780 N N . GLU A 1 99 ? 11.565 -16.377 -5.990 1.00 52.88 99 GLU A N 1
ATOM 781 C CA . GLU A 1 99 ? 12.052 -16.095 -4.646 1.00 52.88 99 GLU A CA 1
ATOM 782 C C . GLU A 1 99 ? 12.256 -14.592 -4.411 1.00 52.88 99 GLU A C 1
ATOM 784 O O . GLU A 1 99 ? 12.686 -13.834 -5.287 1.00 52.88 99 GLU A O 1
ATOM 789 N N . TRP A 1 100 ? 11.938 -14.186 -3.188 1.00 65.31 100 TRP A N 1
ATOM 790 C CA . TRP A 1 100 ? 12.102 -12.855 -2.629 1.00 65.31 100 TRP A CA 1
ATOM 791 C C . TRP A 1 100 ? 13.522 -12.307 -2.874 1.00 65.31 100 TRP A C 1
ATOM 793 O O . TRP A 1 100 ? 14.458 -12.591 -2.129 1.00 65.31 100 TRP A O 1
ATOM 803 N N . SER A 1 101 ? 13.714 -11.531 -3.947 1.00 70.44 101 SER A N 1
ATOM 804 C CA . SER A 1 101 ? 15.040 -10.996 -4.282 1.00 70.44 101 SER A CA 1
ATOM 805 C C . SER A 1 101 ? 15.397 -9.825 -3.367 1.00 70.44 101 SER A C 1
ATOM 807 O O . SER A 1 101 ? 14.543 -8.988 -3.061 1.00 70.44 101 SER A O 1
ATOM 809 N N . THR A 1 102 ? 16.675 -9.708 -2.991 1.00 68.81 102 THR A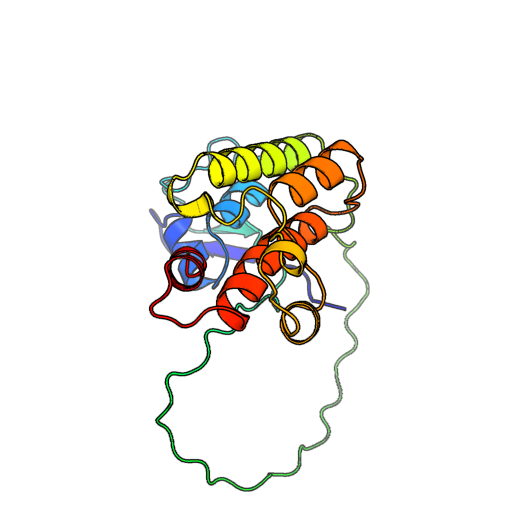 N 1
ATOM 810 C CA . THR A 1 102 ? 17.214 -8.611 -2.164 1.00 68.81 102 THR A CA 1
ATOM 811 C C . THR A 1 102 ? 16.773 -7.228 -2.663 1.00 68.81 102 THR A C 1
ATOM 813 O O . THR A 1 102 ? 16.437 -6.342 -1.876 1.00 68.81 102 THR A O 1
ATOM 816 N N . GLU A 1 103 ? 16.720 -7.026 -3.980 1.00 70.56 103 GLU A N 1
ATOM 817 C CA . GLU A 1 103 ? 16.282 -5.772 -4.593 1.00 70.56 103 GLU A CA 1
ATOM 818 C C . GLU A 1 103 ? 14.802 -5.466 -4.342 1.00 70.56 103 GLU A C 1
ATOM 820 O O . GLU A 1 103 ? 14.451 -4.302 -4.130 1.00 70.56 103 GLU A O 1
ATOM 825 N N . MET A 1 104 ? 13.936 -6.484 -4.346 1.00 71.88 104 MET A N 1
ATOM 826 C CA . MET A 1 104 ? 12.512 -6.319 -4.048 1.00 71.88 104 MET A CA 1
ATOM 827 C C . MET A 1 104 ? 12.309 -5.955 -2.577 1.00 71.88 104 MET A C 1
ATOM 829 O O . MET A 1 104 ? 11.562 -5.022 -2.285 1.00 71.88 104 MET A O 1
ATOM 833 N N . VAL A 1 105 ? 13.054 -6.587 -1.665 1.00 74.88 105 VAL A N 1
ATOM 834 C CA . VAL A 1 105 ? 13.037 -6.258 -0.225 1.00 74.88 105 VAL A CA 1
ATOM 835 C C . VAL A 1 105 ? 13.440 -4.810 0.001 1.00 74.88 105 VAL A C 1
ATOM 837 O O . VAL A 1 105 ? 12.786 -4.069 0.737 1.00 74.88 105 VAL A O 1
ATOM 840 N N . LEU A 1 106 ? 14.516 -4.376 -0.658 1.00 74.38 106 LEU A N 1
ATOM 841 C CA . LEU A 1 106 ? 14.990 -2.998 -0.587 1.00 74.38 106 LEU A CA 1
ATOM 842 C C . LEU A 1 106 ? 13.950 -2.025 -1.143 1.00 74.38 106 LEU A C 1
ATOM 844 O O . LEU A 1 106 ? 13.765 -0.938 -0.593 1.00 74.38 106 LEU A O 1
ATOM 848 N N . ALA A 1 107 ? 13.253 -2.394 -2.216 1.00 79.31 107 ALA A N 1
ATOM 849 C CA . ALA A 1 107 ? 12.196 -1.570 -2.777 1.00 79.31 107 ALA A CA 1
ATOM 850 C C . ALA A 1 107 ? 10.981 -1.458 -1.841 1.00 79.31 107 ALA A C 1
ATOM 852 O O . ALA A 1 107 ? 10.523 -0.338 -1.604 1.00 79.31 107 ALA A O 1
ATOM 853 N N . CYS A 1 108 ? 10.525 -2.566 -1.247 1.00 83.25 108 CYS A N 1
ATOM 854 C CA . CYS A 1 108 ? 9.468 -2.589 -0.232 1.00 83.25 108 CYS A CA 1
ATOM 855 C C . CYS A 1 108 ? 9.839 -1.731 0.984 1.00 83.25 108 CYS A C 1
ATOM 857 O O . CYS A 1 108 ? 9.076 -0.847 1.367 1.00 83.25 108 CYS A O 1
ATOM 859 N N . ASN A 1 109 ? 11.054 -1.888 1.516 1.00 83.94 109 ASN A N 1
ATOM 860 C CA . ASN A 1 109 ? 11.569 -1.059 2.609 1.00 83.94 109 ASN A CA 1
ATOM 861 C C . ASN A 1 109 ? 11.614 0.432 2.248 1.00 83.94 109 ASN A C 1
ATOM 863 O O . ASN A 1 109 ? 11.277 1.301 3.053 1.00 83.94 109 ASN A O 1
ATOM 867 N N . ASN A 1 110 ? 12.025 0.765 1.023 1.00 84.00 110 ASN A N 1
ATOM 868 C CA . ASN A 1 110 ? 12.055 2.149 0.558 1.00 84.00 110 ASN A CA 1
ATOM 869 C C . ASN A 1 110 ? 10.651 2.742 0.396 1.00 84.00 110 ASN A C 1
ATOM 871 O O . ASN A 1 110 ? 10.461 3.922 0.699 1.00 84.00 110 ASN A O 1
ATOM 875 N N . LEU A 1 111 ? 9.687 1.955 -0.086 1.00 88.25 111 LEU A N 1
ATOM 876 C CA . LEU A 1 111 ? 8.285 2.352 -0.175 1.00 88.25 111 LEU A CA 1
ATOM 877 C C . LEU A 1 111 ? 7.712 2.604 1.222 1.00 88.25 111 LEU A C 1
ATOM 879 O O . LEU A 1 111 ? 7.213 3.697 1.483 1.00 88.25 111 LEU A O 1
ATOM 883 N N . LEU A 1 112 ? 7.871 1.643 2.130 1.00 90.69 112 LEU A N 1
ATOM 884 C CA . LEU A 1 112 ? 7.404 1.735 3.509 1.00 90.69 112 LEU A CA 1
ATOM 885 C C . LEU A 1 112 ? 7.988 2.960 4.222 1.00 90.69 112 LEU A C 1
ATOM 887 O O . LEU A 1 112 ? 7.254 3.763 4.796 1.00 90.69 112 LEU A O 1
ATOM 891 N N . ARG A 1 113 ? 9.297 3.202 4.079 1.00 88.88 113 ARG A N 1
ATOM 892 C CA . ARG A 1 113 ? 9.951 4.395 4.636 1.00 88.88 113 ARG A CA 1
ATOM 893 C C . ARG A 1 113 ? 9.374 5.699 4.083 1.00 88.88 113 ARG A C 1
ATOM 895 O O . ARG A 1 113 ? 9.273 6.681 4.818 1.00 88.88 113 ARG A O 1
ATOM 902 N N . LYS A 1 114 ? 9.018 5.747 2.795 1.00 91.38 114 LYS A N 1
ATOM 903 C CA . LYS A 1 114 ? 8.369 6.927 2.196 1.00 91.38 114 LYS A CA 1
ATOM 904 C C . LYS A 1 114 ? 6.963 7.128 2.754 1.00 91.38 114 LYS A C 1
ATOM 906 O O . LYS A 1 114 ? 6.626 8.264 3.071 1.00 91.38 114 LYS A O 1
ATOM 911 N N . LEU A 1 115 ? 6.188 6.052 2.905 1.00 92.44 115 LEU A N 1
ATOM 912 C CA . LEU A 1 115 ? 4.848 6.097 3.490 1.00 92.44 115 LEU A CA 1
ATOM 913 C C . LEU A 1 115 ? 4.899 6.608 4.931 1.00 92.44 115 LEU A C 1
ATOM 915 O O . LEU A 1 115 ? 4.235 7.596 5.231 1.00 92.44 115 LEU A O 1
ATOM 919 N N . LYS A 1 116 ? 5.760 6.034 5.779 1.00 93.50 116 LYS A N 1
ATOM 920 C CA . LYS A 1 116 ? 5.917 6.439 7.188 1.00 93.50 116 LYS A CA 1
ATOM 921 C C . LYS A 1 116 ? 6.399 7.885 7.360 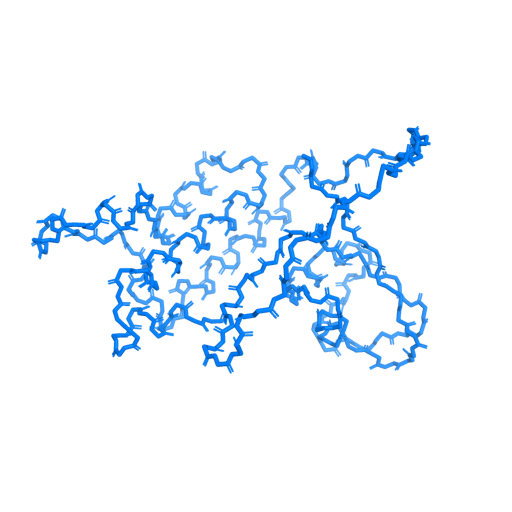1.00 93.50 116 LYS A C 1
ATOM 923 O O . LYS A 1 116 ? 6.046 8.548 8.326 1.00 93.50 116 LYS A O 1
ATOM 928 N N . ARG A 1 117 ? 7.209 8.401 6.427 1.00 92.50 117 ARG A N 1
ATOM 929 C CA . ARG A 1 117 ? 7.691 9.797 6.452 1.00 92.50 117 ARG A CA 1
ATOM 930 C C . ARG A 1 117 ? 6.690 10.807 5.899 1.00 92.50 117 ARG A C 1
ATOM 932 O O . ARG A 1 117 ? 6.913 12.012 6.046 1.00 92.50 117 ARG A O 1
ATOM 939 N N . ASN A 1 118 ? 5.649 10.356 5.207 1.00 93.06 118 ASN A N 1
ATOM 940 C CA . ASN A 1 118 ? 4.654 11.257 4.658 1.00 93.06 118 ASN A CA 1
ATOM 941 C C . ASN A 1 118 ? 3.782 11.811 5.795 1.00 93.06 118 ASN A C 1
ATOM 943 O O . ASN A 1 118 ? 3.264 11.061 6.614 1.00 93.06 118 ASN A O 1
ATOM 947 N N . ARG A 1 119 ? 3.616 13.138 5.841 1.00 90.75 119 ARG A N 1
ATOM 948 C CA . ARG A 1 119 ? 2.915 13.830 6.935 1.00 90.75 119 ARG A CA 1
ATOM 949 C C . ARG A 1 119 ? 1.450 13.421 7.063 1.00 90.75 119 ARG A C 1
ATOM 951 O O . ARG A 1 119 ? 0.921 13.453 8.163 1.00 90.75 119 ARG A O 1
ATOM 958 N N . ILE A 1 120 ? 0.814 13.046 5.956 1.00 91.00 120 ILE A N 1
ATOM 959 C CA . ILE A 1 120 ? -0.590 12.609 5.951 1.00 91.00 120 ILE A CA 1
ATOM 960 C C . ILE A 1 120 ? -0.768 11.167 6.443 1.00 91.00 120 ILE A C 1
ATOM 962 O O . ILE A 1 120 ? -1.897 10.732 6.627 1.00 91.00 120 ILE A O 1
ATOM 966 N N . SER A 1 121 ? 0.326 10.430 6.665 1.00 94.19 121 SER A N 1
ATOM 967 C CA . SER A 1 121 ? 0.271 9.042 7.125 1.00 94.19 121 SER A CA 1
ATOM 968 C C . SER A 1 121 ? 0.205 8.898 8.644 1.00 94.19 121 SER A C 1
ATOM 970 O O . SER A 1 121 ? 0.269 7.773 9.123 1.00 94.19 121 SER A O 1
ATOM 972 N N . SER A 1 122 ? 0.117 9.996 9.408 1.00 94.94 122 SER A N 1
ATOM 973 C CA . SER A 1 122 ? 0.168 9.964 10.879 1.00 94.94 122 SER A CA 1
ATOM 974 C C . SER A 1 122 ? -0.851 9.003 11.490 1.00 94.94 122 SER A C 1
ATOM 976 O O . SER A 1 122 ? -0.516 8.282 12.422 1.00 94.94 122 SER A O 1
ATOM 978 N N . ASP A 1 123 ? -2.056 8.955 10.919 1.00 95.06 123 ASP A N 1
ATOM 979 C CA . ASP A 1 123 ? -3.162 8.109 11.382 1.00 95.06 123 ASP A CA 1
ATOM 980 C C . ASP A 1 123 ? -2.977 6.619 11.030 1.00 95.06 123 ASP A C 1
ATOM 982 O O . ASP A 1 123 ? -3.755 5.781 11.474 1.00 95.06 123 ASP A O 1
ATOM 986 N N . PHE A 1 124 ? -1.966 6.281 10.224 1.00 97.44 124 PHE A N 1
ATOM 987 C CA . PHE A 1 124 ? -1.710 4.931 9.711 1.00 97.44 124 PHE A CA 1
ATOM 988 C C . PHE A 1 124 ? -0.418 4.321 10.263 1.00 97.44 124 PHE A C 1
ATOM 990 O O . PHE A 1 124 ? -0.027 3.242 9.825 1.00 97.44 124 PHE A O 1
ATOM 997 N N . LEU A 1 125 ? 0.296 5.027 11.147 1.00 96.94 125 LEU A N 1
ATOM 998 C CA . LEU A 1 125 ? 1.597 4.580 11.651 1.00 96.94 125 LEU A CA 1
ATOM 999 C C . LEU A 1 125 ? 1.489 3.415 12.630 1.00 96.94 125 LEU A C 1
ATOM 1001 O O . LEU A 1 125 ? 2.390 2.590 12.642 1.00 96.94 125 LEU A O 1
ATOM 1005 N N . GLU A 1 126 ? 0.420 3.374 13.421 1.00 97.94 126 GLU A N 1
ATOM 1006 C CA . GLU A 1 126 ? 0.216 2.409 14.502 1.00 97.94 126 GLU A CA 1
ATOM 1007 C C . GLU A 1 126 ? -1.202 1.822 14.444 1.00 97.94 126 GLU A C 1
ATOM 1009 O O . GLU A 1 126 ? -2.092 2.445 13.847 1.00 97.94 126 GLU A O 1
ATOM 1014 N N . PRO A 1 127 ? -1.447 0.661 15.084 1.00 98.06 127 PRO A N 1
ATOM 1015 C CA . PRO A 1 127 ? -2.774 0.067 15.141 1.00 98.06 127 PRO A CA 1
ATOM 1016 C C . PRO A 1 127 ? -3.813 1.035 15.716 1.00 98.06 127 PRO A C 1
ATOM 1018 O O . PRO A 1 127 ? -3.583 1.683 16.740 1.00 98.06 127 PRO A O 1
ATOM 1021 N N . VAL A 1 128 ? -5.003 1.083 15.108 1.00 95.69 128 VAL A N 1
ATOM 1022 C CA . VAL A 1 128 ? -6.132 1.854 15.652 1.00 95.69 128 VAL A CA 1
ATOM 1023 C C . VAL A 1 128 ? -6.515 1.275 17.023 1.00 95.69 128 VAL A C 1
ATOM 1025 O O . VAL A 1 128 ? -6.894 0.103 17.091 1.00 95.69 128 VAL A O 1
ATOM 1028 N N . PRO A 1 129 ? -6.482 2.055 18.122 1.00 95.00 129 PRO A N 1
ATOM 1029 C CA . PRO A 1 129 ? -6.790 1.557 19.461 1.00 95.00 129 PRO A CA 1
ATOM 1030 C C . PRO A 1 129 ? -8.311 1.509 19.696 1.00 95.00 129 PRO A C 1
ATOM 1032 O O . PRO A 1 129 ? -8.832 2.116 20.631 1.00 95.00 129 PRO A O 1
ATOM 1035 N N . TYR A 1 130 ? -9.042 0.794 18.833 1.00 95.38 130 TYR A N 1
ATOM 1036 C CA . TYR A 1 130 ? -10.511 0.802 18.767 1.00 95.38 130 TYR A CA 1
ATOM 1037 C C . TYR A 1 130 ? -11.187 0.473 20.108 1.00 95.38 130 TYR A C 1
ATOM 1039 O O . TYR A 1 130 ? -12.163 1.123 20.467 1.00 95.38 130 TYR A O 1
ATOM 1047 N N . ALA A 1 131 ? -10.629 -0.446 20.904 1.00 94.00 131 ALA A N 1
ATOM 1048 C CA . ALA A 1 131 ? -11.147 -0.763 22.238 1.00 94.00 131 ALA A CA 1
ATOM 1049 C C . ALA A 1 131 ? -11.022 0.413 23.228 1.00 94.00 131 ALA A C 1
ATOM 1051 O O . ALA A 1 131 ? -11.936 0.667 24.004 1.00 94.00 131 ALA A O 1
ATOM 1052 N N . GLN A 1 132 ? -9.909 1.154 23.189 1.00 96.38 132 GLN A N 1
ATOM 1053 C CA . GLN A 1 132 ? -9.682 2.314 24.065 1.00 96.38 132 GLN A CA 1
ATOM 1054 C C . GLN A 1 132 ? -10.541 3.513 23.649 1.00 96.38 132 GLN A C 1
ATOM 1056 O O . GLN A 1 132 ? -10.917 4.330 24.483 1.00 96.38 132 GLN A O 1
ATOM 1061 N N . LEU A 1 133 ? -10.851 3.603 22.355 1.00 94.38 133 LEU A N 1
ATOM 1062 C CA . LEU A 1 133 ? -11.700 4.636 21.770 1.00 94.38 133 LEU A CA 1
ATOM 1063 C C . LEU A 1 133 ? -13.202 4.311 21.858 1.00 94.38 133 LEU A C 1
ATOM 1065 O O . LEU A 1 133 ? -14.014 5.144 21.467 1.00 94.38 133 LEU A O 1
ATOM 1069 N N . GLY A 1 134 ? -13.581 3.128 22.360 1.00 95.81 134 GLY A N 1
ATOM 1070 C CA . GLY A 1 134 ? -14.983 2.705 22.460 1.00 95.81 134 GLY A CA 1
ATOM 1071 C C . GLY A 1 134 ? -15.651 2.441 21.105 1.00 95.81 134 GLY A C 1
ATOM 1072 O O . GLY A 1 134 ? -16.856 2.626 20.967 1.00 95.81 134 GLY A O 1
ATOM 1073 N N . LEU A 1 135 ? -14.876 2.044 20.093 1.00 95.56 135 LEU A N 1
ATOM 1074 C CA . LEU A 1 135 ? -15.353 1.770 18.736 1.00 95.56 135 LEU A CA 1
ATOM 1075 C C . LEU A 1 135 ? -15.805 0.306 18.618 1.00 95.56 135 LEU A C 1
ATOM 1077 O O . LEU A 1 135 ? -15.073 -0.554 18.123 1.00 95.56 135 LEU A O 1
ATOM 1081 N N . GLU A 1 136 ? -16.995 0.009 19.136 1.00 96.19 136 GLU A N 1
ATOM 1082 C CA . GLU A 1 136 ? -17.520 -1.361 19.252 1.00 96.19 136 GLU A CA 1
ATOM 1083 C C . GLU A 1 136 ? -17.774 -2.045 17.895 1.00 96.19 136 GLU A C 1
ATOM 1085 O O . GLU A 1 136 ? -17.688 -3.268 17.783 1.00 96.19 136 GLU A O 1
ATOM 1090 N N . ASP A 1 137 ? -18.042 -1.272 16.843 1.00 96.94 137 ASP A N 1
ATOM 1091 C CA . ASP A 1 137 ? -18.328 -1.748 15.487 1.00 96.94 137 ASP A CA 1
ATOM 1092 C C . ASP A 1 137 ? -17.079 -1.860 14.594 1.00 96.94 137 ASP A C 1
ATOM 1094 O O . ASP A 1 137 ? -17.166 -2.389 13.481 1.00 96.94 137 ASP A O 1
ATOM 1098 N N . TYR A 1 138 ? -15.903 -1.438 15.076 1.00 96.44 138 TYR A N 1
ATOM 1099 C CA . TYR A 1 138 ? -14.692 -1.346 14.256 1.00 96.44 138 TYR A CA 1
ATOM 1100 C C . TYR A 1 138 ? -14.316 -2.676 13.601 1.00 96.44 138 TYR A C 1
ATOM 1102 O O . TYR A 1 138 ? -14.079 -2.715 12.400 1.00 96.44 138 TYR A O 1
ATOM 1110 N N . LEU A 1 139 ? -14.325 -3.788 14.342 1.00 95.75 139 LEU A N 1
ATOM 1111 C CA . LEU A 1 139 ? -13.998 -5.111 13.784 1.00 95.75 139 LEU A CA 1
ATOM 1112 C C . LEU A 1 139 ? -15.093 -5.679 12.873 1.00 95.75 139 LEU A C 1
ATOM 1114 O O . LEU A 1 139 ? -14.830 -6.591 12.092 1.00 95.75 139 LEU A O 1
ATOM 1118 N N . THR A 1 140 ? -16.310 -5.137 12.946 1.00 93.94 140 THR A N 1
ATOM 1119 C CA . THR A 1 140 ? -17.392 -5.501 12.023 1.00 93.94 140 THR A CA 1
ATOM 1120 C C . THR A 1 140 ? -17.181 -4.829 10.666 1.00 93.94 140 THR A C 1
ATOM 1122 O O . THR A 1 140 ? -17.399 -5.451 9.628 1.00 93.94 140 THR A O 1
ATOM 1125 N N . ILE A 1 141 ? -16.728 -3.571 10.664 1.00 90.62 141 ILE A N 1
ATOM 1126 C CA . ILE A 1 141 ? -16.515 -2.767 9.449 1.00 90.62 141 ILE A CA 1
ATOM 1127 C C . ILE A 1 141 ? -15.115 -2.986 8.847 1.00 90.62 141 ILE A C 1
ATOM 1129 O O . ILE A 1 141 ? -14.960 -2.983 7.625 1.00 90.62 141 ILE A O 1
ATOM 1133 N N . CYS A 1 142 ? -14.111 -3.219 9.694 1.00 92.19 142 CYS A N 1
ATOM 1134 C CA . CYS A 1 142 ? -12.706 -3.455 9.356 1.00 92.19 142 CYS A CA 1
ATOM 1135 C C . CYS A 1 142 ? -12.257 -4.828 9.896 1.00 92.19 142 CYS A C 1
ATOM 1137 O O . CYS A 1 142 ? -11.557 -4.889 10.911 1.00 92.19 142 CYS A O 1
ATOM 1139 N N . PRO A 1 143 ? -12.624 -5.945 9.235 1.00 87.94 143 PRO A N 1
ATOM 1140 C CA . PRO A 1 143 ? -12.378 -7.297 9.752 1.00 87.94 143 PRO A CA 1
ATOM 1141 C C . PRO A 1 143 ? -10.898 -7.668 9.860 1.00 87.94 143 PRO A C 1
ATOM 1143 O O . PRO A 1 143 ? -10.530 -8.593 10.580 1.00 87.94 143 PRO A O 1
ATOM 1146 N N . THR A 1 144 ? -10.037 -6.967 9.123 1.00 94.75 144 THR A N 1
ATOM 1147 C CA . THR A 1 144 ? -8.590 -7.183 9.123 1.00 94.75 144 THR A CA 1
ATOM 1148 C C . THR A 1 144 ? -7.892 -5.859 9.422 1.00 94.75 144 THR A C 1
ATOM 1150 O O . THR A 1 144 ? -7.478 -5.175 8.485 1.00 94.75 144 THR A O 1
ATOM 1153 N N . PRO A 1 145 ? -7.792 -5.444 10.702 1.00 95.94 145 PRO A N 1
ATOM 1154 C CA . PRO A 1 145 ? -7.031 -4.259 11.081 1.00 95.94 145 PRO A CA 1
ATOM 1155 C C . PRO A 1 145 ? -5.590 -4.352 10.574 1.00 95.94 145 PRO A C 1
ATOM 1157 O O . PRO A 1 145 ? -4.981 -5.418 10.624 1.00 95.94 145 PRO A O 1
ATOM 1160 N N . MET A 1 146 ? -5.061 -3.238 10.075 1.00 98.25 146 MET A N 1
ATOM 1161 C CA . MET A 1 146 ? -3.703 -3.150 9.549 1.00 98.25 146 MET A CA 1
ATOM 1162 C C . MET A 1 146 ? -3.190 -1.720 9.690 1.00 98.25 146 MET A C 1
ATOM 1164 O O . MET A 1 146 ? -3.977 -0.772 9.622 1.00 98.25 146 MET A O 1
ATOM 1168 N N . ASP A 1 147 ? -1.878 -1.575 9.831 1.00 98.50 147 ASP A N 1
ATOM 1169 C CA . ASP A 1 147 ? -1.163 -0.308 9.977 1.00 98.50 147 ASP A CA 1
ATOM 1170 C C . ASP A 1 147 ? 0.296 -0.456 9.496 1.00 98.50 147 ASP A C 1
ATOM 1172 O O . ASP A 1 147 ? 0.768 -1.559 9.199 1.00 98.50 147 ASP A O 1
ATOM 1176 N N . LEU A 1 148 ? 1.017 0.659 9.362 1.00 98.00 148 LEU A N 1
ATOM 1177 C CA . LEU A 1 148 ? 2.366 0.667 8.796 1.00 98.00 148 LEU A CA 1
ATOM 1178 C C . LEU A 1 148 ? 3.424 0.058 9.730 1.00 98.00 148 LEU A C 1
ATOM 1180 O O . LEU A 1 148 ? 4.426 -0.422 9.198 1.00 98.00 148 LEU A O 1
ATOM 1184 N N . SER A 1 149 ? 3.247 0.062 11.059 1.00 97.75 149 SER A N 1
ATOM 1185 C CA . SER A 1 149 ? 4.176 -0.620 11.973 1.00 97.75 149 SER A CA 1
ATOM 1186 C C . SER A 1 149 ? 3.978 -2.134 11.911 1.00 97.75 149 SER A C 1
ATOM 1188 O O . SER A 1 149 ? 4.956 -2.872 11.816 1.00 97.75 149 SER A O 1
ATOM 1190 N N . THR A 1 150 ? 2.737 -2.613 11.795 1.00 98.06 150 THR A N 1
ATOM 1191 C CA . THR A 1 150 ? 2.442 -4.028 11.528 1.00 98.06 150 THR A CA 1
ATOM 1192 C C . THR A 1 150 ? 3.034 -4.482 10.191 1.00 98.06 150 THR A C 1
ATOM 1194 O O . THR A 1 150 ? 3.687 -5.523 10.127 1.00 98.06 150 THR A O 1
ATOM 1197 N N . VAL A 1 151 ? 2.887 -3.690 9.121 1.00 97.69 151 VAL A N 1
ATOM 1198 C CA . VAL A 1 151 ? 3.501 -4.012 7.820 1.00 97.69 151 VAL A CA 1
ATOM 1199 C C . VAL A 1 151 ? 5.028 -4.074 7.908 1.00 97.69 151 VAL A C 1
ATOM 1201 O O . VAL A 1 151 ? 5.629 -4.946 7.282 1.00 97.69 151 VAL A O 1
ATOM 1204 N N . GLU A 1 152 ? 5.654 -3.172 8.667 1.00 96.31 152 GLU A N 1
ATOM 1205 C CA . GLU A 1 152 ? 7.099 -3.186 8.926 1.00 96.31 152 GLU A CA 1
ATOM 1206 C C . GLU A 1 152 ? 7.527 -4.460 9.652 1.00 96.31 152 GLU A C 1
ATOM 1208 O O . GLU A 1 152 ? 8.395 -5.173 9.157 1.00 96.31 152 GLU A O 1
ATOM 1213 N N . ASN A 1 153 ? 6.854 -4.802 10.751 1.00 94.69 153 ASN A N 1
ATOM 1214 C CA . ASN A 1 153 ? 7.168 -5.983 11.551 1.00 94.69 153 ASN A CA 1
ATOM 1215 C C . ASN A 1 153 ? 7.059 -7.276 10.732 1.00 94.69 153 ASN A C 1
ATOM 1217 O O . ASN A 1 153 ? 7.947 -8.125 10.799 1.00 94.69 153 ASN A O 1
ATOM 1221 N N . LYS A 1 154 ? 6.013 -7.407 9.906 1.00 94.88 154 LYS A N 1
ATOM 1222 C CA . LYS A 1 154 ? 5.831 -8.559 9.008 1.00 94.88 154 LYS A CA 1
ATOM 1223 C C . LYS A 1 154 ? 6.910 -8.639 7.928 1.00 94.88 154 LYS A C 1
ATOM 1225 O O . LYS A 1 154 ? 7.316 -9.728 7.533 1.00 94.88 154 LYS A O 1
ATOM 1230 N N . LEU A 1 155 ? 7.376 -7.487 7.441 1.00 88.75 155 LEU A N 1
ATOM 1231 C CA . LEU A 1 155 ? 8.464 -7.405 6.469 1.00 88.75 155 LEU A CA 1
ATOM 1232 C C . LEU A 1 155 ? 9.808 -7.811 7.087 1.00 88.75 155 LEU A C 1
ATOM 1234 O O . LEU A 1 155 ? 10.567 -8.532 6.448 1.00 88.75 155 LEU A O 1
ATOM 1238 N N . GLU A 1 156 ? 10.091 -7.364 8.311 1.00 86.50 156 GLU A N 1
ATOM 1239 C CA . GLU A 1 156 ? 11.310 -7.699 9.060 1.00 86.50 156 GLU A CA 1
ATOM 1240 C C . GLU A 1 156 ? 11.323 -9.151 9.553 1.00 86.50 156 GLU A C 1
ATOM 1242 O O . GLU A 1 156 ? 12.386 -9.763 9.626 1.00 86.50 156 GLU A O 1
ATOM 1247 N N . SER A 1 157 ? 10.147 -9.713 9.836 1.00 87.06 157 SER A N 1
ATOM 1248 C CA . SER A 1 157 ? 9.971 -11.099 10.291 1.00 87.06 157 SER A CA 1
ATOM 1249 C C . SER A 1 157 ? 9.836 -12.105 9.142 1.00 87.06 157 SER A C 1
ATOM 1251 O O . SER A 1 157 ? 9.508 -13.263 9.383 1.00 87.06 157 SER A O 1
ATOM 1253 N N . GLU A 1 158 ? 10.063 -11.667 7.897 1.00 85.44 158 GLU A N 1
ATOM 1254 C CA . GLU A 1 158 ? 9.980 -12.497 6.685 1.00 85.44 158 GLU A CA 1
ATOM 1255 C C . GLU A 1 158 ? 8.619 -13.208 6.509 1.00 85.44 158 GLU A C 1
ATOM 1257 O O . GLU A 1 158 ? 8.516 -14.254 5.871 1.00 85.44 158 GLU A O 1
ATOM 1262 N N . GLU A 1 159 ? 7.535 -12.622 7.029 1.00 87.25 159 GLU A N 1
ATOM 1263 C CA . GLU A 1 159 ? 6.179 -13.182 6.909 1.00 87.25 159 GLU A CA 1
ATOM 1264 C C . GLU A 1 159 ? 5.596 -13.021 5.498 1.00 87.25 159 GLU A C 1
ATOM 1266 O O . GLU A 1 159 ? 4.630 -13.693 5.124 1.00 87.25 159 GLU A O 1
ATOM 1271 N N . TYR A 1 160 ? 6.170 -12.124 4.696 1.00 84.94 160 TYR A N 1
ATOM 1272 C CA . TYR A 1 160 ? 5.800 -11.963 3.299 1.00 84.94 160 TYR A CA 1
ATOM 1273 C C . TYR A 1 160 ? 6.653 -12.860 2.407 1.00 84.94 160 TYR A C 1
ATOM 1275 O O . TYR A 1 160 ? 7.840 -12.637 2.206 1.00 84.94 160 TYR A O 1
ATOM 1283 N N . THR A 1 161 ? 5.996 -13.832 1.785 1.00 79.38 161 THR A N 1
ATOM 1284 C CA . THR A 1 161 ? 6.584 -14.712 0.764 1.00 79.38 161 THR A CA 1
ATOM 1285 C C . THR A 1 161 ? 6.664 -14.045 -0.609 1.00 79.38 161 THR A C 1
ATOM 1287 O O . THR A 1 161 ? 7.488 -14.423 -1.436 1.00 79.38 161 THR A O 1
ATOM 1290 N N . THR A 1 162 ? 5.825 -13.034 -0.870 1.00 74.31 162 THR A N 1
ATOM 1291 C CA . THR A 1 162 ? 5.825 -12.282 -2.135 1.00 74.31 162 THR A CA 1
ATOM 1292 C C . THR A 1 162 ? 5.575 -10.790 -1.899 1.00 74.31 162 THR A C 1
ATOM 1294 O O . THR A 1 162 ? 4.789 -10.435 -1.015 1.00 74.31 162 THR A O 1
ATOM 1297 N N . PRO A 1 163 ? 6.170 -9.872 -2.689 1.00 76.75 163 PRO A N 1
ATOM 1298 C CA . PRO A 1 163 ? 5.942 -8.427 -2.536 1.00 76.75 163 PRO A CA 1
ATOM 1299 C C . PRO A 1 163 ? 4.470 -8.020 -2.655 1.00 76.75 163 PRO A C 1
ATOM 1301 O O . PRO A 1 163 ? 4.054 -6.981 -2.145 1.00 76.75 163 PRO A O 1
ATOM 1304 N N . ARG A 1 164 ? 3.666 -8.857 -3.319 1.00 78.69 164 ARG A N 1
ATOM 1305 C CA . ARG A 1 164 ? 2.221 -8.687 -3.418 1.00 78.69 164 ARG A CA 1
ATOM 1306 C C . ARG A 1 164 ? 1.538 -8.744 -2.053 1.00 78.69 164 ARG A C 1
ATOM 1308 O O . ARG A 1 164 ? 0.672 -7.916 -1.814 1.00 78.69 164 ARG A O 1
ATOM 1315 N N . GLN A 1 165 ? 1.942 -9.653 -1.168 1.00 84.56 165 GLN A N 1
ATOM 1316 C CA . GLN A 1 165 ? 1.338 -9.769 0.164 1.00 84.56 165 GLN A CA 1
ATOM 1317 C C . GLN A 1 165 ? 1.565 -8.498 0.994 1.00 84.56 165 GLN A C 1
ATOM 1319 O O . GLN A 1 165 ? 0.625 -7.983 1.589 1.00 84.56 165 GLN A O 1
ATOM 1324 N N . MET A 1 166 ? 2.774 -7.928 0.941 1.00 89.56 166 MET A N 1
ATOM 1325 C CA . MET A 1 166 ? 3.070 -6.642 1.586 1.00 89.56 166 MET A CA 1
ATOM 1326 C C . MET A 1 166 ? 2.222 -5.503 1.006 1.00 89.56 166 MET A C 1
ATOM 1328 O O . MET A 1 166 ? 1.695 -4.672 1.744 1.00 89.56 166 MET A O 1
ATOM 1332 N N . LEU A 1 167 ? 2.057 -5.467 -0.319 1.00 87.69 167 LEU A N 1
ATOM 1333 C CA . LEU A 1 167 ? 1.236 -4.453 -0.977 1.00 87.69 167 LEU A CA 1
ATOM 1334 C C . LEU A 1 167 ? -0.255 -4.592 -0.638 1.00 87.69 167 LEU A C 1
ATOM 1336 O O . LEU A 1 167 ? -0.942 -3.580 -0.506 1.00 87.69 167 LEU A O 1
ATOM 1340 N N . ASP A 1 168 ? -0.755 -5.818 -0.511 1.00 87.00 168 ASP A N 1
ATOM 1341 C CA . ASP A 1 168 ? -2.145 -6.085 -0.145 1.00 87.00 168 ASP A CA 1
ATOM 1342 C C . ASP A 1 168 ? -2.433 -5.624 1.296 1.00 87.00 168 ASP A C 1
ATOM 1344 O O . ASP A 1 168 ? -3.451 -4.967 1.519 1.00 87.00 168 ASP A O 1
ATOM 1348 N N . ASP A 1 169 ? -1.496 -5.803 2.232 1.00 95.94 169 ASP A N 1
ATOM 1349 C CA . ASP A 1 169 ? -1.622 -5.247 3.586 1.00 95.94 169 ASP A CA 1
ATOM 1350 C C . ASP A 1 169 ? -1.550 -3.714 3.598 1.00 95.94 169 ASP A C 1
ATOM 1352 O O . ASP A 1 169 ? -2.370 -3.065 4.244 1.00 95.94 169 ASP A O 1
ATOM 1356 N N . VAL A 1 170 ? -0.655 -3.097 2.815 1.00 94.44 170 VAL A N 1
ATOM 1357 C CA . VAL A 1 170 ? -0.627 -1.627 2.668 1.00 94.44 170 VAL A CA 1
ATOM 1358 C C . VAL A 1 170 ? -1.963 -1.094 2.133 1.00 94.44 170 VAL A C 1
ATOM 1360 O O . VAL A 1 170 ? -2.463 -0.078 2.612 1.00 94.44 170 VAL A O 1
ATOM 1363 N N . ARG A 1 171 ? -2.581 -1.779 1.162 1.00 90.00 171 ARG A N 1
ATOM 1364 C CA . ARG A 1 171 ? -3.919 -1.424 0.655 1.00 90.00 171 ARG A CA 1
ATOM 1365 C C . ARG A 1 171 ? -5.002 -1.605 1.712 1.00 90.00 171 ARG A C 1
ATOM 1367 O O . ARG A 1 171 ? -5.948 -0.813 1.735 1.00 90.00 171 ARG A O 1
ATOM 1374 N N . MET A 1 172 ? -4.876 -2.618 2.567 1.00 95.56 172 MET A N 1
ATOM 1375 C CA . MET A 1 172 ? -5.824 -2.879 3.647 1.00 95.56 172 MET A CA 1
ATOM 1376 C C . MET A 1 172 ? -5.905 -1.696 4.617 1.00 95.56 172 MET A C 1
ATOM 1378 O O . MET A 1 172 ? -7.008 -1.296 4.980 1.00 95.56 172 MET A O 1
ATOM 1382 N N . ILE A 1 173 ? -4.771 -1.063 4.946 1.00 96.06 173 ILE A N 1
ATOM 1383 C CA . ILE A 1 173 ? -4.723 0.139 5.802 1.00 96.06 173 ILE A CA 1
ATOM 1384 C C . ILE A 1 173 ? -5.664 1.229 5.268 1.00 96.06 173 ILE A C 1
ATOM 1386 O O . ILE A 1 173 ? -6.557 1.708 5.970 1.00 96.06 173 ILE A O 1
ATOM 1390 N N . PHE A 1 174 ? -5.501 1.588 3.995 1.00 93.31 174 PHE A N 1
ATOM 1391 C CA . PHE A 1 174 ? -6.283 2.655 3.370 1.00 93.31 174 PHE A CA 1
ATOM 1392 C C . PHE A 1 174 ? -7.742 2.250 3.143 1.00 93.31 174 PHE A C 1
ATOM 1394 O O . PHE A 1 174 ? -8.645 3.068 3.305 1.00 93.31 174 PHE A O 1
ATOM 1401 N N . THR A 1 175 ? -7.990 0.981 2.815 1.00 91.25 175 THR A N 1
ATOM 1402 C CA . THR A 1 175 ? -9.348 0.453 2.615 1.00 91.25 175 THR A CA 1
ATOM 1403 C C . THR A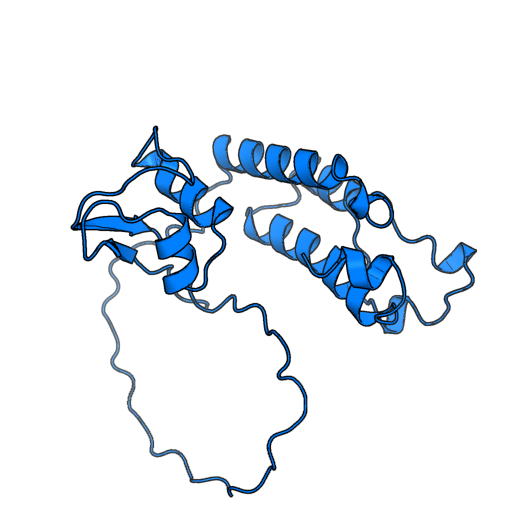 1 175 ? -10.154 0.495 3.910 1.00 91.25 175 THR A C 1
ATOM 1405 O O . THR A 1 175 ? -11.273 1.003 3.914 1.00 91.25 175 THR A O 1
ATOM 1408 N N . ASN A 1 176 ? -9.568 0.051 5.023 1.00 93.12 176 ASN A N 1
ATOM 1409 C CA . ASN A 1 176 ? -10.186 0.141 6.344 1.00 93.12 176 ASN A CA 1
ATOM 1410 C C . ASN A 1 176 ? -10.483 1.595 6.724 1.00 93.12 176 ASN A C 1
ATOM 1412 O O . ASN A 1 176 ? -11.590 1.915 7.155 1.00 93.12 176 ASN A O 1
ATOM 1416 N N . ALA A 1 177 ? -9.526 2.500 6.497 1.00 9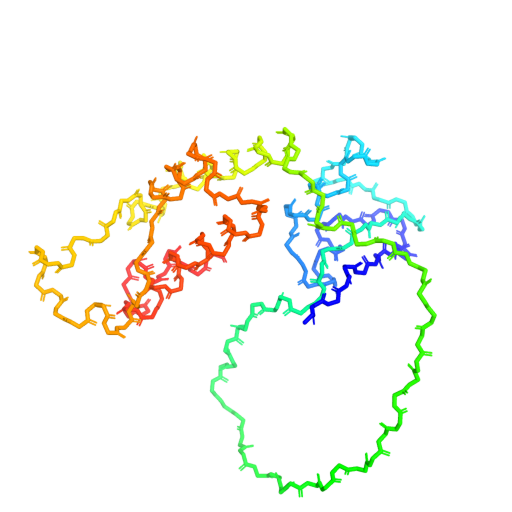3.38 177 ALA A N 1
ATOM 1417 C CA . ALA A 1 177 ? -9.715 3.918 6.777 1.00 93.38 177 ALA A CA 1
ATOM 1418 C C . ALA A 1 177 ? -10.871 4.524 5.964 1.00 93.38 177 ALA A C 1
ATOM 1420 O O . ALA A 1 177 ? -11.678 5.266 6.524 1.00 93.38 177 ALA A O 1
ATOM 1421 N N . MET A 1 178 ? -10.989 4.187 4.676 1.00 93.06 178 MET A N 1
ATOM 1422 C CA . MET A 1 178 ? -12.082 4.664 3.823 1.00 93.06 178 MET A CA 1
ATOM 1423 C C . MET A 1 178 ? -13.443 4.061 4.190 1.00 93.06 178 MET A C 1
ATOM 1425 O O . MET A 1 178 ? -14.453 4.752 4.087 1.00 93.06 178 MET A O 1
ATOM 1429 N N . ASN A 1 179 ? -13.480 2.794 4.604 1.00 91.56 179 ASN A N 1
ATOM 1430 C CA . ASN A 1 179 ? -14.724 2.110 4.959 1.00 91.56 179 ASN A CA 1
ATOM 1431 C C . ASN A 1 179 ? -15.285 2.584 6.300 1.00 91.56 179 ASN A C 1
ATOM 1433 O O . ASN A 1 179 ? -16.495 2.745 6.433 1.00 91.56 179 ASN A O 1
ATOM 1437 N N . TYR A 1 180 ? -14.413 2.798 7.284 1.00 94.75 180 TYR A N 1
ATOM 1438 C CA . TYR A 1 180 ? -14.828 3.155 8.637 1.00 94.75 180 TYR A CA 1
ATOM 1439 C C . TYR A 1 180 ? -15.114 4.649 8.803 1.00 94.75 180 TYR A C 1
ATOM 1441 O O . TYR A 1 180 ? -16.051 5.042 9.494 1.00 94.75 180 TYR A O 1
ATOM 1449 N N . ASN A 1 181 ? -14.309 5.505 8.170 1.00 92.94 181 ASN A N 1
ATOM 1450 C CA . ASN A 1 181 ? -14.390 6.946 8.382 1.00 92.94 181 ASN A CA 1
ATOM 1451 C C . ASN A 1 181 ? -15.235 7.624 7.298 1.00 92.94 181 ASN A C 1
ATOM 1453 O O . ASN A 1 181 ? -15.161 7.284 6.117 1.00 92.94 181 ASN A O 1
ATOM 1457 N N . ASN A 1 182 ? -15.992 8.650 7.691 1.00 94.62 182 ASN A N 1
ATOM 1458 C CA . ASN A 1 182 ? -16.737 9.493 6.752 1.00 94.62 182 ASN A CA 1
ATOM 1459 C C . ASN A 1 182 ? -15.772 10.321 5.874 1.00 94.62 182 ASN A C 1
ATOM 1461 O O . ASN A 1 182 ? -14.693 10.697 6.329 1.00 94.62 182 ASN A O 1
ATOM 1465 N N . VAL A 1 183 ? -16.184 10.682 4.655 1.00 91.81 183 VAL A N 1
ATOM 1466 C CA . VAL A 1 183 ? -15.395 11.439 3.660 1.00 91.81 183 VAL A CA 1
ATOM 1467 C C . VAL A 1 183 ? -14.892 12.801 4.163 1.00 91.81 183 VAL A C 1
ATOM 1469 O O . VAL A 1 183 ? -13.914 13.341 3.648 1.00 91.81 183 VAL A O 1
ATOM 1472 N N . GLU A 1 184 ? -15.540 13.363 5.184 1.00 91.81 184 GLU A N 1
ATOM 1473 C CA . GLU A 1 184 ? -15.156 14.625 5.826 1.00 91.81 184 GLU A CA 1
ATOM 1474 C C . GLU A 1 184 ? -14.073 14.466 6.905 1.00 91.81 184 GLU A C 1
ATOM 1476 O O . GLU A 1 184 ? -13.503 15.458 7.368 1.00 91.81 184 GLU A O 1
ATOM 1481 N N . GLN A 1 185 ? -13.757 13.239 7.308 1.00 91.81 185 GLN A N 1
ATOM 1482 C CA . GLN A 1 185 ? -12.725 12.962 8.302 1.00 91.81 185 GLN A CA 1
ATOM 1483 C C . GLN A 1 185 ? -11.346 12.880 7.637 1.00 91.81 185 GLN A C 1
ATOM 1485 O O . GLN A 1 185 ? -11.210 12.492 6.472 1.00 91.81 185 GLN A O 1
ATOM 1490 N N . SER A 1 186 ? -10.296 13.276 8.363 1.00 93.56 186 SER A N 1
ATOM 1491 C CA . SER A 1 186 ? -8.932 13.297 7.819 1.00 93.56 186 SER A CA 1
ATOM 1492 C C . SER A 1 186 ? -8.449 11.908 7.425 1.00 93.56 186 SER A C 1
ATOM 1494 O O . SER A 1 186 ? -7.816 11.780 6.384 1.00 93.56 186 SER A O 1
ATOM 1496 N N . GLN A 1 187 ? -8.810 10.879 8.188 1.00 93.12 187 GLN A N 1
ATOM 1497 C CA . GLN A 1 187 ? -8.429 9.487 7.958 1.00 93.12 187 GLN A CA 1
ATOM 1498 C C . GLN A 1 187 ? -8.930 8.995 6.596 1.00 93.12 187 GLN A C 1
ATOM 1500 O O . GLN A 1 187 ? -8.165 8.413 5.831 1.00 93.12 187 GLN A O 1
ATOM 1505 N N . HIS A 1 188 ? -10.190 9.296 6.255 1.00 92.38 188 HIS A N 1
ATOM 1506 C CA . HIS A 1 188 ? -10.748 8.962 4.947 1.00 92.38 188 HIS A CA 1
ATOM 1507 C C . HIS A 1 188 ? -10.028 9.732 3.835 1.00 92.38 188 HIS A C 1
ATOM 1509 O O . HIS A 1 188 ? -9.567 9.142 2.864 1.00 92.38 188 HIS A O 1
ATOM 1515 N N . ARG A 1 189 ? -9.888 11.058 3.975 1.00 90.19 189 ARG A N 1
ATOM 1516 C CA . ARG A 1 189 ? -9.245 11.895 2.946 1.00 90.19 189 ARG A CA 1
ATOM 1517 C C . ARG A 1 189 ? -7.794 11.506 2.683 1.00 90.19 189 ARG A C 1
ATOM 1519 O O . ARG A 1 189 ? -7.377 11.457 1.530 1.00 90.19 189 ARG A O 1
ATOM 1526 N N . ASN A 1 190 ? -7.039 11.225 3.741 1.00 89.88 190 ASN A N 1
ATOM 1527 C CA . ASN A 1 190 ? -5.629 10.858 3.657 1.00 89.88 190 ASN A CA 1
ATOM 1528 C C . ASN A 1 190 ? -5.425 9.467 3.034 1.00 89.88 190 ASN A C 1
ATOM 1530 O O . ASN A 1 190 ? -4.326 9.178 2.567 1.00 89.88 190 ASN A O 1
ATOM 1534 N N . ALA A 1 191 ? -6.466 8.630 2.993 1.00 88.31 191 ALA A N 1
ATOM 1535 C CA . ALA A 1 191 ? -6.436 7.310 2.375 1.00 88.31 191 ALA A CA 1
ATOM 1536 C C . ALA A 1 191 ? -6.697 7.314 0.849 1.00 88.31 191 ALA A C 1
ATOM 1538 O O . ALA A 1 191 ? -6.416 6.311 0.197 1.00 88.31 191 ALA A O 1
ATOM 1539 N N . ILE A 1 192 ? -7.176 8.419 0.252 1.00 79.88 192 ILE A N 1
ATOM 1540 C CA . ILE A 1 192 ? -7.524 8.524 -1.189 1.00 79.88 192 ILE A CA 1
ATOM 1541 C C . ILE A 1 192 ? -6.300 8.865 -2.081 1.00 79.88 192 ILE A C 1
ATOM 1543 O O . ILE A 1 192 ? -6.409 9.594 -3.065 1.00 79.88 192 ILE A O 1
ATOM 1547 N N . LEU A 1 193 ? -5.103 8.381 -1.751 1.00 55.88 193 LEU A N 1
ATOM 1548 C CA . LEU A 1 193 ? -3.889 8.688 -2.529 1.00 55.88 193 LEU A CA 1
ATOM 1549 C C . LEU A 1 193 ? -3.916 8.175 -3.981 1.00 55.88 193 LEU A C 1
ATOM 1551 O O . LEU A 1 193 ? -4.369 7.033 -4.220 1.00 55.88 193 LEU A O 1
#

pLDDT: mean 74.62, std 22.67, range [25.91, 98.5]

Foldseek 3Di:
DFDAFDKDFAAAWQDFLVNVCVVSVHDSLVQQLVCCVVVVPHDRRDIDHGRDITGGGTPPPHPDPDDDDDDDDDDDDDDDDDDDDDDDDDDDDDPQLDFDDPSLLVSLVVVLVVLCPDPLQPVQADWDPCVVVVVPCLCVQLVDTAGSVNLVVCSVVVVDRGSVVSVVRVLSSLSSQCRPDDCPDSSVVSSPD

Secondary structure (DSSP, 8-state):
----EEEEE-SSTTB-HHHHHHHHT--HHHHHHHHTTT-TT--TTPPBPTT-EEEEEETT-----PPPS------PPPPPP---PPPPP-----TTS----HHHHHHHHHHHHHHHHSGGGGGGSS---TTTTT-TTHHHH-SS---HHHHHHHHHTT--SSHHHHHHHHHHHHHHHHHHS-TTSHHHHHH--

Sequence (193 aa):
QLPDGGTHVTEQDDMTPRQVASAAGVDLDLLVMINKKNYKSLTKLSKLLRNTKLRLPPQGVRFERKPVHGAPQDVAPVASPDIKLREFEKEDEVWWDTEWSTEMVLACNNLLRKLKRNRISSDFLEPVPYAQLGLEDYLTICPTPMDLSTVENKLESEEYTTPRQMLDDVRMIFTNAMNYNNVEQSQHRNAIL

InterPro domains:
  IPR001487 Bromodomain [PF00439] (108-186)
  IPR001487 Bromodomain [PR00503] (119-132)
  IPR001487 Bromodomain [PR00503] (135-151)
  IPR001487 Bromodomain [PR00503] (151-169)
  IPR001487 Bromodomain [PR00503] (169-188)
  IPR001487 Bromodomain [PS50014] (116-188)
  IPR001487 Bromodomain [SM00297] (97-193)
  IPR036427 Bromodomain-like superfamily [G3DSA:1.20.920.10] (86-192)
  IPR036427 Bromodomain-like superfamily [SSF47370] (99-191)